Protein AF-A0A0P9T2N2-F1 (afdb_monomer_lite)

Structure (mmCIF, N/CA/C/O backbone):
data_AF-A0A0P9T2N2-F1
#
_entry.id   AF-A0A0P9T2N2-F1
#
loop_
_atom_site.group_PDB
_atom_site.id
_atom_site.type_symbol
_atom_site.label_atom_id
_atom_site.label_alt_id
_atom_site.label_comp_id
_atom_site.label_asym_id
_atom_site.label_entity_id
_atom_site.label_seq_id
_atom_site.pdbx_PDB_ins_code
_atom_site.Cartn_x
_atom_site.Cartn_y
_atom_site.Cartn_z
_atom_site.occupancy
_atom_site.B_iso_or_equiv
_atom_site.auth_seq_id
_atom_site.auth_comp_id
_atom_site.auth_asym_id
_atom_site.auth_atom_id
_atom_site.pdbx_PDB_model_num
ATOM 1 N N . MET A 1 1 ? -25.754 3.998 55.970 1.00 37.91 1 MET A N 1
ATOM 2 C CA . MET A 1 1 ? -25.747 4.438 54.559 1.00 37.91 1 MET A CA 1
ATOM 3 C C . MET A 1 1 ? -24.344 4.911 54.240 1.00 37.91 1 MET A C 1
ATOM 5 O O . MET A 1 1 ? -23.949 5.947 54.752 1.00 37.91 1 MET A O 1
ATOM 9 N N . PHE A 1 2 ? -23.569 4.133 53.487 1.00 41.62 2 PHE A N 1
ATOM 10 C CA . PHE A 1 2 ? -22.292 4.612 52.963 1.00 41.62 2 PHE A CA 1
ATOM 11 C C . PHE A 1 2 ? -22.596 5.416 51.700 1.00 41.62 2 PHE A C 1
ATOM 13 O O . PHE A 1 2 ? -23.099 4.863 50.726 1.00 41.62 2 PHE A O 1
ATOM 20 N N . SER A 1 3 ? -22.364 6.727 51.734 1.00 46.62 3 SER A N 1
ATOM 21 C CA . SER A 1 3 ? -22.348 7.536 50.520 1.00 46.62 3 SER A CA 1
ATOM 22 C C . SER A 1 3 ? -21.121 7.120 49.715 1.00 46.62 3 SER A C 1
ATOM 24 O O . SER A 1 3 ? -19.998 7.452 50.096 1.00 46.62 3 SER A O 1
ATOM 26 N N . VAL A 1 4 ? -21.311 6.368 48.632 1.00 57.50 4 VAL A N 1
ATOM 27 C CA . VAL A 1 4 ? -20.240 6.156 47.655 1.00 57.50 4 VAL A CA 1
ATOM 28 C C . VAL A 1 4 ? -20.026 7.506 46.978 1.00 57.50 4 VAL A C 1
ATOM 30 O O . VAL A 1 4 ? -20.825 7.927 46.141 1.00 57.50 4 VAL A O 1
ATOM 33 N N . SER A 1 5 ? -19.015 8.250 47.421 1.00 61.09 5 SER A N 1
ATOM 34 C CA . SER A 1 5 ? -18.678 9.533 46.816 1.00 61.09 5 SER A CA 1
ATOM 35 C C . SER A 1 5 ? -18.173 9.281 45.399 1.00 61.09 5 SER A C 1
ATOM 37 O O . SER A 1 5 ? -17.224 8.519 45.213 1.00 61.09 5 SER A O 1
ATOM 39 N N . LEU A 1 6 ? -18.790 9.930 44.411 1.00 64.50 6 LEU A N 1
ATOM 40 C CA . LEU A 1 6 ? -18.276 9.986 43.044 1.00 64.50 6 LEU A CA 1
ATOM 41 C C . LEU A 1 6 ? -16.834 10.500 43.065 1.00 64.50 6 LEU A C 1
ATOM 43 O O . LEU A 1 6 ? -16.590 11.639 43.458 1.00 64.50 6 LEU A O 1
ATOM 47 N N . ASN A 1 7 ? -15.890 9.659 42.644 1.00 72.31 7 ASN A N 1
ATOM 48 C CA . ASN A 1 7 ? -14.510 10.075 42.442 1.00 72.31 7 ASN A CA 1
ATOM 49 C C . ASN A 1 7 ? -14.442 10.914 41.144 1.00 72.31 7 ASN A C 1
ATOM 51 O O . ASN A 1 7 ? -14.779 10.376 40.081 1.00 72.31 7 ASN A O 1
ATOM 55 N N . PRO A 1 8 ? -14.019 12.196 41.192 1.00 78.81 8 PRO A N 1
ATOM 56 C CA . PRO A 1 8 ? -13.868 13.041 40.004 1.00 78.81 8 PRO A CA 1
ATOM 57 C C . PRO A 1 8 ? -13.021 12.397 38.898 1.00 78.81 8 PRO A C 1
ATOM 59 O O . PRO A 1 8 ? -13.343 12.540 37.717 1.00 78.81 8 PRO A O 1
ATOM 62 N N . ASP A 1 9 ? -12.007 11.615 39.274 1.00 81.94 9 ASP A N 1
ATOM 63 C CA . ASP A 1 9 ? -11.136 10.907 38.333 1.00 81.94 9 ASP A CA 1
ATOM 64 C C . ASP A 1 9 ? -11.898 9.819 37.569 1.00 81.94 9 ASP A C 1
ATOM 66 O O . ASP A 1 9 ? -11.683 9.613 36.374 1.00 81.94 9 ASP A O 1
ATOM 70 N N . ASN A 1 10 ? -12.846 9.146 38.229 1.00 84.88 10 ASN A N 1
ATOM 71 C CA . ASN A 1 10 ? -13.645 8.107 37.589 1.00 84.88 10 ASN A CA 1
ATOM 72 C C . ASN A 1 10 ? -14.684 8.703 36.627 1.00 84.88 10 ASN A C 1
ATOM 74 O O . ASN A 1 10 ? -14.930 8.156 35.554 1.00 84.88 10 ASN A O 1
ATOM 78 N N . PHE A 1 11 ? -15.237 9.875 36.953 1.00 86.31 11 PHE A N 1
ATOM 79 C CA . PHE A 1 11 ? -16.099 10.618 36.031 1.00 86.31 11 PHE A CA 1
ATOM 80 C C . PHE A 1 11 ? -15.343 11.054 34.767 1.00 86.31 11 PHE A C 1
ATOM 82 O O . PHE A 1 11 ? -15.850 10.887 33.654 1.00 86.31 11 PHE A O 1
ATOM 89 N N . ALA A 1 12 ? -14.116 11.565 34.918 1.00 88.38 12 ALA A N 1
ATOM 90 C CA . ALA A 1 12 ? -13.252 11.880 33.783 1.00 88.38 12 ALA A CA 1
ATOM 91 C C . ALA A 1 12 ? -12.966 10.629 32.936 1.00 88.38 12 ALA A C 1
ATOM 93 O O . ALA A 1 12 ? -13.092 10.674 31.714 1.00 88.38 12 ALA A O 1
ATOM 94 N N . LYS A 1 13 ? -12.687 9.489 33.577 1.00 90.00 13 LYS A N 1
ATOM 95 C CA . LYS A 1 13 ? -12.434 8.213 32.895 1.00 90.00 13 LYS A CA 1
ATOM 96 C C . LYS A 1 13 ? -13.621 7.737 32.058 1.00 90.00 13 LYS A C 1
ATOM 98 O O . LYS A 1 13 ? -13.442 7.389 30.895 1.00 90.00 13 LYS A O 1
ATOM 103 N N . VAL A 1 14 ? -14.837 7.785 32.603 1.00 91.62 14 VAL A N 1
ATOM 104 C CA . VAL A 1 14 ? -16.062 7.407 31.871 1.00 91.62 14 VAL A CA 1
ATOM 105 C C . VAL A 1 14 ? -16.310 8.316 30.660 1.00 91.62 14 VAL A C 1
ATOM 107 O O . VAL A 1 14 ? -16.779 7.836 29.625 1.00 91.62 14 VAL A O 1
ATOM 110 N N . LYS A 1 15 ? -15.952 9.606 30.736 1.00 91.38 15 LYS A N 1
ATOM 111 C CA . LYS A 1 15 ? -15.967 10.502 29.566 1.00 91.38 15 LYS A CA 1
ATOM 112 C C . LYS A 1 15 ? -14.905 10.131 28.533 1.00 91.38 15 LYS A C 1
ATOM 114 O O . LYS A 1 15 ? -15.207 10.121 27.344 1.00 91.38 15 LYS A O 1
ATOM 119 N N . THR A 1 16 ? -13.694 9.798 28.972 1.00 93.75 16 THR A N 1
ATOM 120 C CA . THR A 1 16 ? -12.619 9.349 28.077 1.00 93.75 16 THR A CA 1
ATOM 121 C C . THR A 1 16 ? -13.027 8.103 27.294 1.00 93.75 16 THR A C 1
ATOM 123 O O . THR A 1 16 ? -12.776 8.050 26.096 1.00 93.75 16 THR A O 1
ATOM 126 N N . ILE A 1 17 ? -13.725 7.146 27.916 1.00 96.12 17 ILE A N 1
ATOM 127 C CA . ILE A 1 17 ? -14.206 5.937 27.222 1.00 96.12 17 ILE A CA 1
ATOM 128 C C . ILE A 1 17 ? -15.145 6.290 26.059 1.00 96.12 17 ILE A C 1
ATOM 130 O O . ILE A 1 17 ? -14.994 5.728 24.978 1.00 96.12 17 ILE A O 1
ATOM 134 N N . ALA A 1 18 ? -16.073 7.241 26.234 1.00 94.69 18 ALA A N 1
ATOM 135 C CA . ALA A 1 18 ? -16.930 7.689 25.128 1.00 94.69 18 ALA A CA 1
ATOM 136 C C . ALA A 1 18 ? -16.114 8.240 23.953 1.00 94.69 18 ALA A C 1
ATOM 138 O O . ALA A 1 18 ? -16.404 7.919 22.804 1.00 94.69 18 ALA A O 1
ATOM 139 N N . PHE A 1 19 ? -15.083 9.038 24.238 1.00 96.38 19 PHE A N 1
ATOM 140 C CA . PHE A 1 19 ? -14.216 9.589 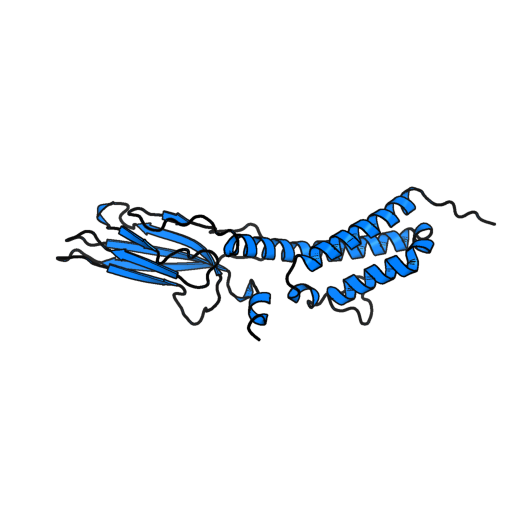23.198 1.00 96.38 19 PHE A CA 1
ATOM 141 C C . PHE A 1 19 ? -13.413 8.491 22.485 1.00 96.38 19 PHE A C 1
ATOM 143 O O . PHE A 1 19 ? -13.342 8.476 21.261 1.00 96.38 19 PHE A O 1
ATOM 150 N N . GLN A 1 20 ? -12.882 7.522 23.236 1.00 97.25 20 GLN A N 1
ATOM 151 C CA . GLN A 1 20 ? -12.170 6.364 22.685 1.00 97.25 20 GLN A CA 1
ATOM 152 C C . GLN A 1 20 ? -13.069 5.501 21.784 1.00 97.25 20 GLN A C 1
ATOM 154 O O . GLN A 1 20 ? -12.619 5.012 20.751 1.00 97.25 20 GLN A O 1
ATOM 159 N N . LEU A 1 21 ? -14.344 5.324 22.148 1.00 97.44 21 LEU A N 1
ATOM 160 C CA . LEU A 1 21 ? -15.314 4.595 21.324 1.00 97.44 21 LEU A CA 1
ATOM 161 C C . LEU A 1 21 ? -15.644 5.343 20.026 1.00 97.44 21 LEU A C 1
ATOM 163 O O . LEU A 1 21 ? -15.727 4.713 18.976 1.00 97.44 21 LEU A O 1
ATOM 167 N N . GLN A 1 22 ? -15.777 6.672 20.077 1.00 96.38 22 GLN A N 1
ATOM 168 C CA . GLN A 1 22 ? -15.960 7.494 18.874 1.00 96.38 22 GLN A CA 1
ATOM 169 C C . GLN A 1 22 ? -14.735 7.442 17.954 1.00 96.38 22 GLN A C 1
ATOM 171 O O . GLN A 1 22 ? -14.876 7.353 16.736 1.00 96.38 22 GLN A O 1
ATOM 176 N N . GLU A 1 23 ? -13.529 7.467 18.521 1.00 95.88 23 GLU A N 1
ATOM 177 C CA . GLU A 1 23 ? -12.291 7.300 17.757 1.00 95.88 23 GLU A CA 1
ATOM 178 C C . GLU A 1 23 ? -12.243 5.928 17.074 1.00 95.88 23 GLU A C 1
ATOM 180 O O . GLU A 1 23 ? -11.950 5.844 15.882 1.00 95.88 23 GLU A O 1
ATOM 185 N N . LEU A 1 24 ? -12.590 4.860 17.799 1.00 96.69 24 LEU A N 1
ATOM 186 C CA . LEU A 1 24 ? -12.673 3.509 17.248 1.00 96.69 24 LEU A CA 1
ATOM 187 C C . LEU A 1 24 ? -13.700 3.417 16.107 1.00 96.69 24 LEU A C 1
ATOM 189 O O . LEU A 1 24 ? -13.423 2.800 15.077 1.00 96.69 24 LEU A O 1
ATOM 193 N N . GLU A 1 25 ? -14.870 4.039 16.256 1.00 95.75 25 GLU A N 1
ATOM 194 C CA . GLU A 1 25 ? -15.902 4.095 15.213 1.00 95.75 25 GLU A CA 1
ATOM 195 C C . GLU A 1 25 ? -15.431 4.847 13.965 1.00 95.75 25 GLU A C 1
ATOM 197 O O . GLU A 1 25 ? -15.595 4.365 12.841 1.00 95.75 25 GLU A O 1
ATOM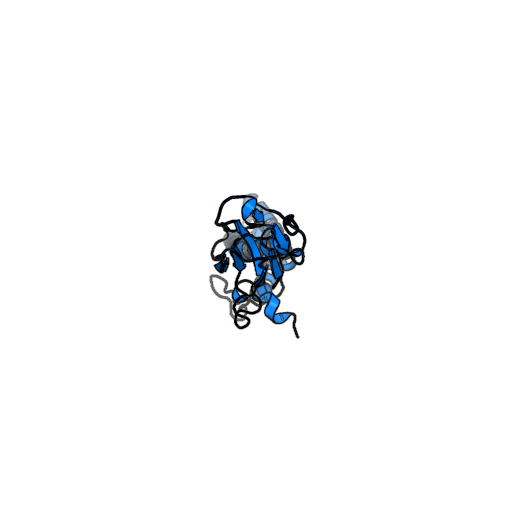 202 N N . SER A 1 26 ? -14.778 5.991 14.155 1.00 94.88 26 SER A N 1
ATOM 203 C CA . SER A 1 26 ? -14.182 6.758 13.062 1.00 94.88 26 SER A CA 1
ATOM 204 C C . SER A 1 26 ? -13.110 5.947 12.329 1.00 94.88 26 SER A C 1
ATOM 206 O O . SER A 1 26 ? -13.137 5.837 11.103 1.00 94.88 26 SER A O 1
ATOM 208 N N . LEU A 1 27 ? -12.208 5.299 13.074 1.00 94.94 27 LEU A N 1
ATOM 209 C CA . LEU A 1 27 ? -11.133 4.483 12.514 1.00 94.94 27 LEU A CA 1
ATOM 210 C C . LEU A 1 27 ? -11.690 3.311 11.702 1.00 94.94 27 LEU A C 1
ATOM 212 O O . LEU A 1 27 ? -11.290 3.106 10.558 1.00 94.94 27 LEU A O 1
ATOM 216 N N . THR A 1 28 ? -12.626 2.556 12.275 1.00 93.94 28 THR A N 1
ATOM 217 C CA . THR A 1 28 ? -13.242 1.391 11.615 1.00 93.94 28 THR A CA 1
ATOM 218 C C . THR A 1 28 ? -14.033 1.775 10.366 1.00 93.94 28 THR A C 1
ATOM 220 O O . THR A 1 28 ? -14.065 0.999 9.415 1.00 93.94 28 THR A O 1
ATOM 223 N N . SER A 1 29 ? -14.593 2.986 10.326 1.00 93.62 29 SER A N 1
ATOM 224 C CA . SER A 1 29 ? -15.252 3.545 9.139 1.00 93.62 29 SER A CA 1
ATOM 225 C C . SER A 1 29 ? -14.266 4.054 8.080 1.00 93.62 29 SER A C 1
ATOM 227 O O . SER A 1 29 ? -14.600 4.097 6.897 1.00 93.62 29 SER A O 1
ATOM 229 N N . ALA A 1 30 ? -13.059 4.453 8.488 1.00 92.56 30 ALA A N 1
ATOM 230 C CA . ALA A 1 30 ? -12.022 4.978 7.601 1.00 92.56 30 ALA A CA 1
ATOM 231 C C . ALA A 1 30 ? -11.205 3.885 6.893 1.00 92.56 30 ALA A C 1
ATOM 233 O O . ALA A 1 30 ? -10.538 4.173 5.900 1.00 92.56 30 ALA A O 1
ATOM 234 N N . ILE A 1 31 ? -11.235 2.645 7.387 1.00 93.81 31 ILE A N 1
ATOM 235 C CA . ILE A 1 31 ? -10.527 1.505 6.790 1.00 93.81 31 ILE A CA 1
ATOM 236 C C . ILE A 1 31 ? -11.482 0.604 5.986 1.00 93.81 31 ILE A C 1
ATOM 238 O O . ILE A 1 31 ? -12.686 0.592 6.233 1.00 93.81 31 ILE A O 1
ATOM 242 N N . PRO A 1 32 ? -10.977 -0.199 5.028 1.00 93.88 32 PRO A N 1
ATOM 243 C CA . PRO A 1 32 ? -11.800 -1.156 4.295 1.00 93.88 32 PRO A CA 1
ATOM 244 C C . PRO A 1 32 ? -12.548 -2.117 5.225 1.00 93.88 32 PRO A C 1
ATOM 246 O O . PRO A 1 32 ? -11.939 -2.725 6.106 1.00 93.88 32 PRO A O 1
ATOM 249 N N . GLY A 1 33 ? -13.834 -2.366 4.949 1.00 91.81 33 GLY A N 1
ATOM 250 C CA . GLY A 1 33 ? -14.676 -3.273 5.749 1.00 91.81 33 GLY A CA 1
ATOM 251 C C . GLY A 1 33 ? -14.150 -4.713 5.868 1.00 91.81 33 GLY A C 1
ATOM 252 O O . GLY A 1 33 ? -14.557 -5.452 6.761 1.00 91.81 33 GLY A O 1
ATOM 253 N N . TYR A 1 34 ? -13.186 -5.106 5.024 1.00 92.00 34 TYR A N 1
ATOM 254 C CA . TYR A 1 34 ? -12.383 -6.321 5.201 1.00 92.00 34 TYR A CA 1
ATOM 255 C C . TYR A 1 34 ? -11.827 -6.450 6.630 1.00 92.00 34 TYR A C 1
ATOM 257 O O . TYR A 1 34 ? -11.896 -7.536 7.215 1.00 92.00 34 TYR A O 1
ATOM 265 N N . TYR A 1 35 ? -11.316 -5.354 7.198 1.00 92.31 35 TYR A N 1
ATOM 266 C CA . TYR A 1 35 ? -10.702 -5.340 8.525 1.00 92.31 35 TYR A CA 1
ATOM 267 C C . TYR A 1 35 ? -11.708 -5.587 9.645 1.00 92.31 35 TYR A C 1
ATOM 269 O O . TYR A 1 35 ? -11.385 -6.271 10.612 1.00 92.31 35 TYR A O 1
ATOM 277 N N . SER A 1 36 ? -12.953 -5.142 9.476 1.00 93.00 36 SER A N 1
ATOM 278 C CA . SER A 1 36 ? -14.036 -5.391 10.431 1.00 93.00 36 SER A CA 1
ATOM 279 C C . SER A 1 36 ? -14.366 -6.884 10.567 1.00 93.00 36 SER A C 1
ATOM 281 O O . SER A 1 36 ? -14.822 -7.322 11.619 1.00 93.00 36 SER A O 1
ATOM 283 N N . THR A 1 37 ? -14.090 -7.686 9.532 1.00 92.88 37 THR A N 1
ATOM 284 C CA . THR A 1 37 ? -14.316 -9.145 9.537 1.00 92.88 37 THR A CA 1
ATOM 285 C C . THR A 1 37 ? -13.127 -9.959 10.046 1.00 92.88 37 THR A C 1
ATOM 287 O O . THR A 1 37 ? -13.215 -11.185 10.118 1.00 92.88 37 THR A O 1
ATOM 290 N N . GLN A 1 38 ? -12.002 -9.310 10.367 1.00 93.50 38 GLN A N 1
ATOM 291 C CA . GLN A 1 38 ? -10.808 -10.028 10.799 1.00 93.50 38 GLN A CA 1
ATOM 292 C C . GLN A 1 38 ? -10.983 -10.607 12.204 1.00 93.50 38 GLN A C 1
ATOM 294 O O . GLN A 1 38 ? -11.621 -9.964 13.046 1.00 93.50 38 GLN A O 1
ATOM 299 N N . PRO A 1 39 ? -10.401 -11.792 12.471 1.00 94.81 39 PRO A N 1
ATOM 300 C CA . PRO A 1 39 ? -10.408 -12.378 13.799 1.00 94.81 39 PRO A CA 1
ATOM 301 C C . PRO A 1 39 ? -9.784 -11.439 14.834 1.00 94.81 39 PRO A C 1
ATOM 303 O O . PRO A 1 39 ? -8.674 -10.942 14.643 1.00 94.81 39 PRO A O 1
ATOM 306 N N . TYR A 1 40 ? -10.486 -11.227 15.941 1.00 95.06 40 TYR A N 1
ATOM 307 C CA . TYR A 1 40 ? -9.990 -10.493 17.098 1.00 95.06 40 TYR A CA 1
ATOM 308 C C . TYR A 1 40 ? -10.616 -11.071 18.364 1.00 95.06 40 TYR A C 1
ATOM 310 O O . TYR A 1 40 ? -11.821 -11.312 18.409 1.00 95.06 40 TYR A O 1
ATOM 318 N N . SER A 1 41 ? -9.798 -11.253 19.399 1.00 91.31 41 SER A N 1
ATOM 319 C CA . SER A 1 41 ? -10.240 -11.769 20.692 1.00 91.31 41 SER A CA 1
ATOM 320 C C . SER A 1 41 ? -9.857 -10.796 21.795 1.00 91.31 41 SER A C 1
ATOM 322 O O . SER A 1 41 ? -8.691 -10.426 21.930 1.00 91.31 41 SER A O 1
ATOM 324 N N . LEU A 1 42 ? -10.839 -10.419 22.614 1.00 90.44 42 LEU A N 1
ATOM 325 C CA . LEU A 1 42 ? -10.598 -9.649 23.832 1.00 90.44 42 LEU A CA 1
ATOM 326 C C . LEU A 1 42 ? -9.717 -10.425 24.813 1.00 90.44 42 LEU A C 1
ATOM 328 O O . LEU A 1 42 ? -9.695 -11.657 24.825 1.00 90.44 42 LEU A O 1
ATOM 332 N N . THR A 1 43 ? -9.043 -9.686 25.690 1.00 84.88 43 THR A N 1
ATOM 333 C CA . THR A 1 43 ? -8.405 -10.249 26.881 1.00 84.88 43 THR A CA 1
ATOM 334 C C . THR A 1 43 ? -9.122 -9.705 28.126 1.00 84.88 43 THR A C 1
ATOM 336 O O . THR A 1 43 ? -9.146 -8.488 28.328 1.00 84.88 43 THR A O 1
ATOM 339 N N . PRO A 1 44 ? -9.750 -10.560 28.961 1.00 86.56 44 PRO A N 1
ATOM 340 C CA . PRO A 1 44 ? -10.017 -11.985 28.730 1.00 86.56 44 PRO A CA 1
ATOM 341 C C . PRO A 1 44 ? -11.027 -12.226 27.579 1.00 86.56 44 PRO A C 1
ATOM 343 O O . PRO A 1 44 ? -11.844 -11.341 27.307 1.00 86.56 44 PRO A O 1
ATOM 346 N N . PRO A 1 45 ? -11.008 -13.408 26.924 1.00 90.75 45 PRO A N 1
ATOM 347 C CA . PRO A 1 45 ? -11.928 -13.722 25.828 1.00 90.75 45 PRO A CA 1
ATOM 348 C C . PRO A 1 45 ? -13.395 -13.760 26.263 1.00 90.75 45 PRO A C 1
ATOM 350 O O . PRO A 1 45 ? -13.719 -14.238 27.351 1.00 90.75 45 PRO A O 1
ATOM 353 N N . VAL A 1 46 ? -14.290 -13.318 25.375 1.00 91.94 46 VAL A N 1
ATOM 354 C CA . VAL A 1 46 ? -15.747 -13.359 25.564 1.00 91.94 46 VAL A CA 1
ATOM 355 C C . VAL A 1 46 ? -16.356 -14.291 24.520 1.00 91.94 46 VAL A C 1
ATOM 357 O O . VAL A 1 46 ? -16.106 -14.147 23.326 1.00 91.94 46 VAL A O 1
ATOM 360 N N . GLN A 1 47 ? -17.159 -15.263 24.959 1.00 91.69 47 GLN A N 1
ATOM 361 C CA . GLN A 1 47 ? -17.771 -16.240 24.059 1.00 91.69 47 GLN A CA 1
ATOM 362 C C . GLN A 1 47 ? -18.673 -15.551 23.024 1.00 91.69 47 GLN A C 1
ATOM 364 O O . GLN A 1 47 ? -19.536 -14.752 23.377 1.00 91.69 47 GLN A O 1
ATOM 369 N N . GLY A 1 48 ? -18.491 -15.896 21.747 1.00 88.94 48 GLY A N 1
ATOM 370 C CA . GLY A 1 48 ? -19.285 -15.353 20.640 1.00 88.94 48 GLY A CA 1
ATOM 371 C C . GLY A 1 48 ? -18.780 -14.022 20.079 1.00 88.94 48 GLY A C 1
ATOM 372 O O . GLY A 1 48 ? -19.318 -13.571 19.076 1.00 88.94 48 GLY A O 1
ATOM 373 N N . ILE A 1 49 ? -17.737 -13.430 20.668 1.00 94.38 49 ILE A N 1
ATOM 374 C CA . ILE A 1 49 ? -17.090 -12.208 20.180 1.00 94.38 49 ILE A CA 1
ATOM 375 C C . ILE A 1 49 ? -15.751 -12.600 19.556 1.00 94.38 49 ILE A C 1
ATOM 377 O O . ILE A 1 49 ? -14.797 -12.876 20.280 1.00 94.38 49 ILE A O 1
ATOM 381 N N . ASN A 1 50 ? -15.704 -12.684 18.221 1.00 93.50 50 ASN A N 1
ATOM 382 C CA . ASN A 1 50 ? -14.550 -13.257 17.513 1.00 93.50 50 ASN A CA 1
ATOM 383 C C . ASN A 1 50 ? -13.999 -12.375 16.389 1.00 93.50 50 ASN A C 1
ATOM 385 O O . ASN A 1 50 ? -12.978 -12.727 15.799 1.00 93.50 50 ASN A O 1
ATOM 389 N N . THR A 1 51 ? -14.665 -11.271 16.054 1.00 96.19 51 THR A N 1
ATOM 390 C CA . THR A 1 51 ? -14.214 -10.343 15.010 1.00 96.19 51 THR A CA 1
ATOM 391 C C . THR A 1 51 ? -14.028 -8.932 15.550 1.00 96.19 51 THR A C 1
ATOM 393 O O . THR A 1 51 ? -14.514 -8.589 16.633 1.00 96.19 51 THR A O 1
ATOM 396 N N . VAL A 1 52 ? -13.335 -8.089 14.782 1.00 96.12 52 VAL A N 1
ATOM 397 C CA . VAL A 1 52 ? -13.215 -6.650 15.064 1.00 96.12 52 VAL A CA 1
ATOM 398 C C . VAL A 1 52 ? -14.596 -5.998 15.188 1.00 96.12 52 VAL A C 1
ATOM 400 O O . VAL A 1 52 ? -14.833 -5.275 16.155 1.00 96.12 52 VAL A O 1
ATOM 403 N N . ALA A 1 53 ? -15.518 -6.294 14.264 1.00 95.38 53 ALA A N 1
ATOM 404 C CA . ALA A 1 53 ? -16.883 -5.769 14.290 1.00 95.38 53 ALA A CA 1
ATOM 405 C C . ALA A 1 53 ? -17.654 -6.217 15.541 1.00 95.38 53 ALA A C 1
ATOM 407 O O . ALA A 1 53 ? -18.219 -5.375 16.243 1.00 95.38 53 ALA A O 1
ATOM 408 N N . ASP A 1 54 ? -17.624 -7.517 15.861 1.00 95.69 54 ASP A N 1
ATOM 409 C CA . ASP A 1 54 ? -18.294 -8.047 17.058 1.00 95.69 54 ASP A CA 1
ATOM 410 C C . ASP A 1 54 ? -17.738 -7.392 18.324 1.00 95.69 54 ASP A C 1
ATOM 412 O O . ASP A 1 54 ? -18.482 -7.037 19.239 1.00 95.69 54 ASP A O 1
ATOM 416 N N . THR A 1 55 ? -16.416 -7.214 18.374 1.00 96.88 55 THR A N 1
ATOM 417 C CA . THR A 1 55 ? -15.729 -6.635 19.528 1.00 96.88 55 THR A CA 1
ATOM 418 C C . THR A 1 55 ? -16.089 -5.169 19.707 1.00 96.88 55 THR A C 1
ATOM 420 O O . THR A 1 55 ? -16.442 -4.760 20.812 1.00 96.88 55 THR A O 1
ATOM 423 N N . GLN A 1 56 ? -16.054 -4.377 18.635 1.00 96.69 56 GLN A N 1
ATOM 424 C CA . GLN A 1 56 ? -16.475 -2.979 18.670 1.00 96.69 56 GLN A CA 1
ATOM 425 C C . GLN A 1 56 ? -17.923 -2.860 19.156 1.00 96.69 56 GLN A C 1
ATOM 427 O O . GLN A 1 56 ? -18.201 -2.093 20.078 1.00 96.69 56 GLN A O 1
ATOM 432 N N . GLN A 1 57 ? -18.837 -3.656 18.594 1.00 96.62 57 GLN A N 1
ATOM 433 C CA . GLN A 1 57 ? -20.241 -3.650 18.998 1.00 96.62 57 GLN A CA 1
ATOM 434 C C . GLN A 1 57 ? -20.411 -4.052 20.470 1.00 96.62 57 GLN A C 1
ATOM 436 O O . GLN A 1 57 ? -21.170 -3.413 21.203 1.00 96.62 57 GLN A O 1
ATOM 441 N N . TYR A 1 58 ? -19.689 -5.076 20.928 1.00 96.75 58 TYR A N 1
ATOM 442 C CA . TYR A 1 58 ? -19.700 -5.505 22.324 1.00 96.75 58 TYR A CA 1
ATOM 443 C C . TYR A 1 58 ? -19.239 -4.390 23.271 1.00 96.75 58 TYR A C 1
ATOM 445 O O . TYR A 1 58 ? -19.932 -4.106 24.249 1.00 96.75 58 TYR A O 1
ATOM 453 N N . LEU A 1 59 ? -18.114 -3.730 22.983 1.00 96.94 59 LEU A N 1
ATOM 454 C CA . LEU A 1 59 ? -17.570 -2.659 23.825 1.00 96.94 59 LEU A CA 1
ATOM 455 C C . LEU A 1 59 ? -18.505 -1.442 23.875 1.00 96.94 59 LEU A C 1
ATOM 457 O O . LEU A 1 59 ? -18.755 -0.908 24.960 1.00 96.94 59 LEU A O 1
ATOM 461 N N . THR A 1 60 ? -19.091 -1.055 2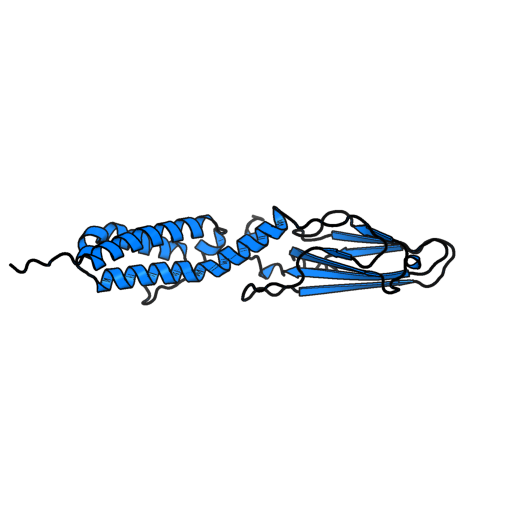2.737 1.00 97.06 60 THR A N 1
ATOM 462 C CA . THR A 1 60 ? -20.109 0.005 22.675 1.00 97.06 60 THR A CA 1
ATOM 463 C C . THR A 1 60 ? -21.326 -0.352 23.526 1.00 97.06 60 THR A C 1
ATOM 465 O O . THR A 1 60 ? -21.762 0.454 24.348 1.00 97.06 60 THR A O 1
ATOM 468 N N . ASN A 1 61 ? -21.832 -1.584 23.417 1.00 96.69 61 ASN A N 1
ATOM 469 C CA . ASN A 1 61 ? -22.967 -2.046 24.217 1.00 96.69 61 ASN A CA 1
ATOM 470 C C . ASN A 1 61 ? -22.648 -2.083 25.720 1.00 96.69 61 ASN A C 1
ATOM 472 O O . ASN A 1 61 ? -23.489 -1.684 26.528 1.00 96.69 61 ASN A O 1
ATOM 476 N N . GLN A 1 62 ? -21.442 -2.518 26.109 1.00 95.19 62 GLN A N 1
ATOM 477 C CA . GLN A 1 62 ? -20.997 -2.497 27.508 1.00 95.19 62 GLN A CA 1
ATOM 478 C C . GLN A 1 62 ? -20.985 -1.075 28.070 1.00 95.19 62 GLN A C 1
ATOM 480 O O . GLN A 1 62 ? -21.463 -0.859 29.184 1.00 95.19 62 GLN A O 1
ATOM 485 N N . TYR A 1 63 ? -20.492 -0.102 27.302 1.00 96.12 63 TYR A N 1
ATOM 486 C CA . TYR A 1 63 ? -20.512 1.300 27.707 1.00 96.12 63 TYR A CA 1
ATOM 487 C C . TYR A 1 63 ? -21.941 1.834 27.843 1.00 96.12 63 TYR A C 1
ATOM 489 O O . TYR A 1 63 ? -22.318 2.321 28.911 1.00 96.12 63 TYR A O 1
ATOM 497 N N . SER A 1 64 ? -22.760 1.701 26.795 1.00 94.88 64 SER A N 1
ATOM 498 C CA . SER A 1 64 ? -24.123 2.242 26.764 1.00 94.88 64 SER A CA 1
ATOM 499 C C . SER A 1 64 ? -25.015 1.657 27.859 1.00 94.88 64 SER A C 1
ATOM 501 O O . SER A 1 64 ? -25.779 2.395 28.478 1.00 94.88 64 SER A O 1
ATOM 503 N N . ALA A 1 65 ? -24.898 0.356 28.143 1.00 94.19 65 ALA A N 1
ATOM 504 C CA . ALA A 1 65 ? -25.701 -0.301 29.172 1.00 94.19 65 ALA A CA 1
ATOM 505 C C . ALA A 1 65 ? -25.251 0.038 30.603 1.00 94.19 65 ALA A C 1
ATOM 507 O O . ALA A 1 65 ? -26.064 -0.015 31.525 1.00 94.19 65 ALA A O 1
ATOM 508 N N . ARG A 1 66 ? -23.967 0.368 30.809 1.00 92.75 66 ARG A N 1
ATOM 509 C CA . ARG A 1 66 ? -23.368 0.490 32.151 1.00 92.75 66 ARG A CA 1
ATOM 510 C C . ARG A 1 66 ? -22.884 1.889 32.506 1.00 92.75 66 ARG A C 1
ATOM 512 O O . ARG A 1 66 ? -22.373 2.064 33.605 1.00 92.75 66 ARG A O 1
ATOM 519 N N . ILE A 1 67 ? -23.062 2.902 31.656 1.00 89.75 67 ILE A N 1
ATOM 520 C CA . ILE A 1 67 ? -22.538 4.260 31.903 1.00 89.75 67 ILE A CA 1
ATOM 521 C C . ILE A 1 67 ? -22.874 4.801 33.305 1.00 89.75 67 ILE A C 1
ATOM 523 O O . ILE A 1 67 ? -22.020 5.400 33.953 1.00 89.75 67 ILE A O 1
ATOM 527 N N . GLY A 1 68 ? -24.081 4.526 33.813 1.00 85.38 68 GLY A N 1
ATOM 528 C CA . GLY A 1 68 ? -24.498 4.931 35.157 1.00 85.38 68 GLY A CA 1
ATOM 529 C C . GLY A 1 68 ? -23.780 4.190 36.292 1.00 85.38 68 GLY A C 1
ATOM 530 O O . GLY A 1 68 ? -23.501 4.800 37.321 1.00 85.38 68 GLY A O 1
ATOM 531 N N . THR A 1 69 ? -23.449 2.905 36.120 1.00 89.00 69 THR A N 1
ATOM 532 C CA . THR A 1 69 ? -22.765 2.099 37.150 1.00 89.00 69 THR A CA 1
ATOM 533 C C . THR A 1 69 ? -21.245 2.212 37.064 1.00 89.00 69 THR A C 1
ATOM 535 O O . THR A 1 69 ? -20.578 2.195 38.095 1.00 89.00 69 THR A O 1
ATOM 538 N N . LEU A 1 70 ? -20.689 2.439 35.869 1.00 88.69 70 LEU A N 1
ATOM 539 C CA . LEU A 1 70 ? -19.250 2.633 35.648 1.00 88.69 70 LEU A CA 1
ATOM 540 C C . LEU A 1 70 ? -18.681 3.802 36.463 1.00 88.69 70 LEU A C 1
ATOM 542 O O . LEU A 1 70 ? -17.526 3.754 36.880 1.00 88.69 70 LEU A O 1
ATOM 546 N N . LEU A 1 71 ? -19.501 4.814 36.764 1.00 87.25 71 LEU A N 1
ATOM 547 C CA . LEU A 1 71 ? -19.144 5.932 37.645 1.00 87.25 71 LEU A CA 1
ATOM 548 C C . LEU A 1 71 ? -18.768 5.507 39.073 1.00 87.25 71 LEU A C 1
ATOM 550 O O . LEU A 1 71 ? -18.066 6.248 39.766 1.00 87.25 71 LEU A O 1
ATOM 554 N N . TYR A 1 72 ? -19.183 4.314 39.491 1.00 87.88 72 TYR A N 1
ATOM 555 C CA . TYR A 1 72 ? -18.938 3.752 40.817 1.00 87.88 72 TYR A CA 1
ATOM 556 C C . TYR A 1 72 ? -18.052 2.493 40.778 1.00 87.88 72 TYR A C 1
ATOM 558 O O . TYR A 1 72 ? -17.697 1.970 41.830 1.00 87.88 72 TYR A O 1
ATOM 566 N N . GLU A 1 73 ? -17.659 2.030 39.586 1.00 90.12 73 GLU A N 1
ATOM 567 C CA . GLU A 1 73 ? -16.883 0.804 39.356 1.00 90.12 73 GLU A CA 1
ATOM 568 C C . GLU A 1 73 ? -15.549 1.129 38.647 1.00 90.12 73 GLU A C 1
ATOM 570 O O . GLU A 1 73 ? -15.415 0.914 37.438 1.00 90.12 73 GLU A O 1
ATOM 575 N N . PRO A 1 74 ? -14.543 1.666 39.364 1.00 88.88 74 PRO A N 1
ATOM 576 C CA . PRO A 1 74 ? -13.311 2.165 38.749 1.00 88.88 74 PRO A CA 1
ATOM 577 C C . PRO A 1 74 ? -12.502 1.078 38.030 1.00 88.88 74 PRO A C 1
ATOM 579 O O . PRO A 1 74 ? -11.910 1.348 36.983 1.00 88.88 74 PRO A O 1
ATOM 582 N N . ASP A 1 75 ? -12.504 -0.157 38.532 1.00 90.62 75 ASP A N 1
ATOM 583 C CA . ASP A 1 75 ? -11.807 -1.275 37.887 1.00 90.62 75 ASP A CA 1
ATOM 584 C C . ASP A 1 75 ? -12.491 -1.676 36.576 1.00 90.62 75 ASP A C 1
ATOM 586 O O . ASP A 1 75 ? -11.824 -1.860 35.559 1.00 90.62 75 ASP A O 1
ATOM 590 N N . ALA A 1 76 ? -13.829 -1.708 36.555 1.00 91.56 76 ALA A N 1
ATOM 591 C CA . ALA A 1 76 ? -14.593 -2.000 35.345 1.00 91.56 76 ALA A CA 1
ATOM 592 C C . ALA A 1 76 ? -14.425 -0.899 34.286 1.00 91.56 76 ALA A C 1
ATOM 594 O O . ALA A 1 76 ? -14.232 -1.200 33.107 1.00 91.56 76 ALA A O 1
ATOM 595 N N . ALA A 1 77 ? -14.433 0.375 34.696 1.00 91.94 77 ALA A N 1
ATOM 596 C CA . ALA A 1 77 ? -14.145 1.496 33.802 1.00 91.94 77 ALA A CA 1
ATOM 597 C C . ALA A 1 77 ? -12.711 1.422 33.247 1.00 91.94 77 ALA A C 1
ATOM 599 O O . ALA A 1 77 ? -12.482 1.674 32.063 1.00 91.94 77 ALA A O 1
ATOM 600 N N . SER A 1 78 ? -11.742 1.030 34.080 1.00 92.25 78 SER A N 1
ATOM 601 C CA . SER A 1 78 ? -10.349 0.833 33.661 1.00 92.25 78 SER A CA 1
ATOM 602 C C . SER A 1 78 ? -10.216 -0.280 32.628 1.00 92.25 78 SER A C 1
ATOM 604 O O . SER A 1 78 ? -9.594 -0.069 31.590 1.00 92.25 78 SER A O 1
ATOM 606 N N . GLN A 1 79 ? -10.843 -1.426 32.884 1.00 93.38 79 GLN A N 1
ATOM 607 C CA . GLN A 1 79 ? -10.822 -2.569 31.980 1.00 93.38 79 GLN A CA 1
ATOM 608 C C . GLN A 1 79 ? -11.467 -2.233 30.632 1.00 93.38 79 GLN A C 1
ATOM 610 O O . GLN A 1 79 ? -10.887 -2.528 29.590 1.00 93.38 79 GLN A O 1
ATOM 615 N N . LEU A 1 80 ? -12.629 -1.573 30.636 1.00 95.19 80 LEU A N 1
ATOM 616 C CA . LEU A 1 80 ? -13.310 -1.183 29.401 1.00 95.19 80 LEU A CA 1
ATOM 617 C C . LEU A 1 80 ? -12.467 -0.195 28.583 1.00 95.19 80 LEU A C 1
ATOM 619 O O . LEU A 1 80 ? -12.291 -0.385 27.383 1.00 95.19 80 LEU A O 1
ATOM 623 N N . SER A 1 81 ? -11.890 0.823 29.231 1.00 95.44 81 SER A N 1
ATOM 624 C CA . SER A 1 81 ? -10.999 1.781 28.562 1.00 95.44 81 SER A CA 1
ATOM 625 C C . SER A 1 81 ? -9.771 1.096 27.954 1.00 95.44 81 SER A C 1
ATOM 627 O O . SER A 1 81 ? -9.388 1.395 26.819 1.00 95.44 81 SER A O 1
ATOM 629 N N . GLN A 1 82 ? -9.175 0.144 28.679 1.00 95.62 82 GLN A N 1
ATOM 630 C CA . GLN A 1 82 ? -8.044 -0.638 28.187 1.00 95.62 82 GLN A CA 1
ATOM 631 C C . GLN A 1 82 ? -8.429 -1.463 26.955 1.00 95.62 82 GLN A C 1
ATOM 633 O O . GLN A 1 82 ? -7.722 -1.406 25.954 1.00 95.62 82 GLN A O 1
ATOM 638 N N . GLN A 1 83 ? -9.562 -2.166 26.992 1.00 96.88 83 GLN A N 1
ATOM 639 C CA . GLN A 1 83 ? -10.029 -2.993 25.876 1.00 96.88 83 GLN A CA 1
ATOM 640 C C . GLN A 1 83 ? -10.316 -2.166 24.616 1.00 96.88 83 GLN A C 1
ATOM 642 O O . GLN A 1 83 ? -9.912 -2.562 23.522 1.00 96.88 83 GLN A O 1
ATOM 647 N N . VAL A 1 84 ? -10.942 -0.990 24.756 1.00 97.00 84 VAL A N 1
ATOM 648 C CA . VAL A 1 84 ? -11.138 -0.070 23.621 1.00 97.00 84 VAL A CA 1
ATOM 649 C C . VAL A 1 84 ? -9.787 0.396 23.075 1.00 97.00 84 VAL A C 1
ATOM 651 O O . VAL A 1 84 ? -9.556 0.322 21.872 1.00 97.00 84 VAL A O 1
ATOM 654 N N . SER A 1 85 ? -8.862 0.804 23.947 1.00 96.00 85 SER A N 1
ATOM 655 C CA . SER A 1 85 ? -7.533 1.277 23.534 1.00 96.00 85 SER A CA 1
ATOM 656 C C . SER A 1 85 ? -6.715 0.188 22.832 1.00 96.00 85 SER A C 1
ATOM 658 O O . SER A 1 85 ? -6.004 0.464 21.866 1.00 96.00 85 SER A O 1
ATOM 660 N N . GLU A 1 86 ? -6.803 -1.058 23.299 1.00 95.81 86 GLU A N 1
ATOM 661 C CA . GLU A 1 86 ? -6.125 -2.203 22.694 1.00 95.81 86 GLU A CA 1
ATOM 662 C C . GLU A 1 86 ? -6.670 -2.515 21.303 1.00 95.81 86 GLU A C 1
ATOM 664 O O . GLU A 1 86 ? -5.874 -2.708 20.379 1.00 95.81 86 GLU A O 1
ATOM 669 N N . LEU A 1 87 ? -7.995 -2.509 21.132 1.00 96.44 87 LEU A N 1
ATOM 670 C CA . LEU A 1 87 ? -8.612 -2.682 19.822 1.00 96.44 87 LEU A CA 1
ATOM 671 C C . LEU A 1 87 ? -8.228 -1.533 18.883 1.00 96.44 87 LEU A C 1
ATOM 673 O O . LEU A 1 87 ? -7.710 -1.798 17.799 1.00 96.44 87 LEU A O 1
ATOM 677 N N . THR A 1 88 ? -8.365 -0.274 19.311 1.00 95.88 88 THR A N 1
ATOM 678 C CA . THR A 1 88 ? -7.960 0.896 18.512 1.00 95.88 88 THR A CA 1
ATOM 679 C C . THR A 1 88 ? -6.504 0.781 18.068 1.00 95.88 88 THR A C 1
ATOM 681 O O . THR A 1 88 ? -6.206 0.885 16.879 1.00 95.88 88 THR A O 1
ATOM 684 N N . ARG A 1 89 ? -5.588 0.482 18.996 1.00 94.50 89 ARG A N 1
ATOM 685 C CA . ARG A 1 89 ? -4.160 0.303 18.696 1.00 94.50 89 ARG A CA 1
ATOM 686 C C . ARG A 1 89 ? -3.910 -0.837 17.711 1.00 94.50 89 ARG A C 1
ATOM 688 O O . ARG A 1 89 ? -3.039 -0.703 16.858 1.00 94.50 89 ARG A O 1
ATOM 695 N N . SER A 1 90 ? -4.659 -1.936 17.803 1.00 93.81 90 SER A N 1
ATOM 696 C CA . SER A 1 90 ? -4.515 -3.065 16.875 1.00 93.81 90 SER A CA 1
ATOM 697 C C . SER A 1 90 ? -4.893 -2.714 15.431 1.00 93.81 90 SER A C 1
ATOM 699 O O . SER A 1 90 ? -4.364 -3.314 14.497 1.00 93.81 90 SER A O 1
ATOM 701 N N . LEU A 1 91 ? -5.756 -1.712 15.236 1.00 94.06 91 LEU A N 1
ATOM 702 C CA . LEU A 1 91 ? -6.211 -1.280 13.915 1.00 94.06 91 LEU A CA 1
ATOM 703 C C . LEU A 1 91 ? -5.357 -0.155 13.308 1.00 94.06 91 LEU A C 1
ATOM 705 O O . LEU A 1 91 ? -5.406 0.044 12.094 1.00 94.06 91 LEU A O 1
ATOM 709 N N . GLN A 1 92 ? -4.530 0.536 14.100 1.00 92.75 92 GLN A N 1
ATOM 710 C CA . GLN A 1 92 ? -3.644 1.606 13.613 1.00 92.75 92 GLN A CA 1
ATOM 711 C C . GLN A 1 92 ? -2.734 1.175 12.443 1.00 92.75 92 GLN A C 1
ATOM 713 O O . GLN A 1 92 ? -2.670 1.906 11.453 1.00 92.75 92 GLN A O 1
ATOM 718 N N . PRO A 1 93 ? -2.092 -0.014 12.455 1.00 91.75 93 PRO A N 1
ATOM 719 C CA . PRO A 1 93 ? -1.316 -0.477 11.302 1.00 91.75 93 PRO A CA 1
ATOM 720 C C . PRO A 1 93 ? -2.161 -0.639 10.030 1.00 91.75 93 PRO A C 1
ATOM 722 O O . PRO A 1 93 ? -1.688 -0.346 8.933 1.00 91.75 93 PRO A O 1
ATOM 725 N N . SER A 1 94 ? -3.424 -1.054 10.172 1.00 92.44 94 SER A N 1
ATOM 726 C CA . SER A 1 94 ? -4.355 -1.215 9.047 1.00 92.44 94 SER A CA 1
ATOM 727 C C . SER A 1 94 ? -4.735 0.137 8.439 1.00 92.44 94 SER A C 1
ATOM 729 O O . SER A 1 94 ? -4.769 0.277 7.217 1.00 92.44 94 SER A O 1
ATOM 731 N N . LEU A 1 95 ? -4.958 1.153 9.281 1.00 93.12 95 LEU A N 1
ATOM 732 C CA . LEU A 1 95 ? -5.190 2.530 8.840 1.00 93.12 95 LEU A CA 1
ATOM 733 C C . LEU A 1 95 ? -3.965 3.120 8.135 1.00 93.12 95 LEU A C 1
ATOM 735 O O . LEU A 1 95 ? -4.109 3.756 7.090 1.00 93.12 95 LEU A O 1
ATOM 739 N N . ALA A 1 96 ? -2.767 2.898 8.678 1.00 92.88 96 ALA A N 1
ATOM 740 C CA . ALA A 1 96 ? -1.524 3.379 8.084 1.00 92.88 96 ALA A CA 1
ATOM 741 C C . ALA A 1 96 ? -1.288 2.751 6.700 1.00 92.88 96 ALA A C 1
ATOM 743 O O . ALA A 1 96 ? -0.987 3.456 5.736 1.00 92.88 96 ALA A O 1
ATOM 744 N N . LEU A 1 97 ? -1.510 1.439 6.577 1.00 92.62 97 LEU A N 1
ATOM 745 C CA . LEU A 1 97 ? -1.416 0.724 5.307 1.00 92.62 97 LEU A CA 1
ATOM 746 C C . LEU A 1 97 ? -2.476 1.191 4.295 1.00 92.62 97 LEU A C 1
ATOM 748 O O . LEU A 1 97 ? -2.170 1.359 3.115 1.00 92.62 97 LEU A O 1
ATOM 752 N N . PHE A 1 98 ? -3.712 1.435 4.735 1.00 92.69 98 PHE A N 1
ATOM 753 C CA . PHE A 1 98 ? -4.754 1.947 3.847 1.00 92.69 98 PHE A CA 1
ATOM 754 C C . PHE A 1 98 ? -4.475 3.382 3.385 1.00 92.69 98 PHE A C 1
ATOM 756 O O . PHE A 1 98 ? -4.596 3.675 2.198 1.00 92.69 98 PHE A O 1
ATOM 763 N N . SER A 1 99 ? -4.016 4.250 4.288 1.00 92.06 99 SER A N 1
ATOM 764 C CA . SER A 1 99 ? -3.580 5.613 3.955 1.00 92.06 99 SER A CA 1
ATOM 765 C C . SER A 1 99 ? -2.433 5.603 2.941 1.00 92.06 99 SER A C 1
ATOM 767 O O . SER A 1 99 ? -2.426 6.390 1.997 1.00 92.06 99 SER A O 1
ATOM 769 N N . PHE A 1 100 ? -1.487 4.673 3.095 1.00 92.50 100 PHE A N 1
ATOM 770 C CA . PHE A 1 100 ? -0.405 4.473 2.134 1.00 92.50 100 PHE A CA 1
ATOM 771 C C . PHE A 1 100 ? -0.925 4.020 0.766 1.00 92.50 100 PHE A C 1
ATOM 773 O O . PHE A 1 100 ? -0.533 4.558 -0.261 1.00 92.50 100 PHE A O 1
ATOM 780 N N . TYR A 1 101 ? -1.869 3.082 0.727 1.00 91.81 101 TYR A N 1
ATOM 781 C CA . TYR A 1 101 ? -2.516 2.695 -0.527 1.00 91.81 101 TYR A CA 1
ATOM 782 C C . TYR A 1 101 ? -3.246 3.875 -1.200 1.00 91.81 101 TYR A C 1
ATOM 784 O O . TYR A 1 101 ? -3.154 4.061 -2.416 1.00 91.81 101 TYR A O 1
ATOM 792 N N . GLN A 1 102 ? -3.952 4.699 -0.423 1.00 91.75 102 GLN A N 1
ATOM 793 C CA . GLN A 1 102 ? -4.641 5.883 -0.939 1.00 91.75 102 GLN A CA 1
ATOM 794 C C . GLN A 1 102 ? -3.667 6.932 -1.481 1.00 91.75 102 GLN A C 1
ATOM 796 O O . GLN A 1 102 ? -3.948 7.523 -2.523 1.00 91.75 102 GLN A O 1
ATOM 801 N N . SER A 1 103 ? -2.515 7.142 -0.836 1.00 91.50 103 SER A N 1
ATOM 802 C CA . SER A 1 103 ? -1.508 8.081 -1.345 1.00 91.50 103 SER A CA 1
ATOM 803 C C . SER A 1 103 ? -0.939 7.636 -2.692 1.00 91.50 103 SER A C 1
ATOM 805 O O . SER A 1 103 ? -0.659 8.475 -3.538 1.00 91.50 103 SER A O 1
ATOM 807 N N . LEU A 1 104 ? -0.848 6.328 -2.943 1.00 91.56 104 LEU A N 1
ATOM 808 C CA . LEU A 1 104 ? -0.416 5.805 -4.238 1.00 91.56 104 LEU A CA 1
ATOM 809 C C . LEU A 1 104 ? -1.490 5.917 -5.325 1.00 91.56 104 LEU A C 1
ATOM 811 O O . LEU A 1 104 ? -1.149 6.106 -6.485 1.00 91.56 104 LEU A O 1
ATOM 815 N N . THR A 1 105 ? -2.771 5.770 -4.981 1.00 89.06 105 THR A N 1
ATOM 816 C CA . THR A 1 105 ? -3.850 5.586 -5.975 1.00 89.06 105 THR A CA 1
ATOM 817 C C . THR A 1 105 ? -4.712 6.819 -6.218 1.00 89.06 105 THR A C 1
ATOM 819 O O . THR A 1 105 ? -5.197 7.008 -7.332 1.00 89.06 105 THR A O 1
ATOM 822 N N . LEU A 1 106 ? -4.910 7.663 -5.205 1.00 88.06 106 LEU A N 1
ATOM 823 C CA . LEU A 1 106 ? -5.739 8.871 -5.297 1.00 88.06 106 LEU A CA 1
ATOM 824 C C . LEU A 1 106 ? -4.905 10.135 -5.504 1.00 88.06 106 LEU A C 1
ATOM 826 O O . LEU A 1 106 ? -5.364 11.069 -6.158 1.00 88.06 106 LEU A O 1
ATOM 830 N N . SER A 1 107 ? -3.683 10.143 -4.975 1.00 84.44 107 SER A N 1
ATOM 831 C CA . SER A 1 107 ? -2.757 11.275 -5.066 1.00 84.44 107 SER A CA 1
ATOM 832 C C . SER A 1 107 ? -1.354 10.808 -5.465 1.00 84.44 107 SER A C 1
ATOM 834 O O . SER A 1 107 ? -0.402 11.081 -4.727 1.00 84.44 107 SER A O 1
ATOM 836 N N . PRO A 1 108 ? -1.211 10.086 -6.598 1.00 83.69 108 PRO A N 1
ATOM 837 C CA . PRO A 1 108 ? 0.066 9.513 -6.991 1.00 83.69 108 PRO A CA 1
ATOM 838 C C . PRO A 1 108 ? 1.156 10.595 -7.087 1.00 83.69 108 PRO A C 1
ATOM 840 O O . PRO A 1 108 ? 0.874 11.730 -7.491 1.00 83.69 108 PRO A O 1
ATOM 843 N N . PRO A 1 109 ? 2.413 10.256 -6.749 1.00 85.00 109 PRO A N 1
ATOM 844 C CA . PRO A 1 109 ? 3.559 11.121 -6.988 1.00 85.00 109 PRO A CA 1
ATOM 845 C C . PRO A 1 109 ? 3.628 11.565 -8.451 1.00 85.00 109 PRO A C 1
ATOM 847 O O . PRO A 1 109 ? 3.249 10.822 -9.353 1.00 85.00 109 PRO A O 1
ATOM 850 N N . ASN A 1 110 ? 4.155 12.765 -8.697 1.00 90.25 110 ASN A N 1
ATOM 851 C CA . ASN A 1 110 ? 4.365 13.232 -10.062 1.00 90.25 110 ASN A CA 1
ATOM 852 C C . ASN A 1 110 ? 5.404 12.353 -10.778 1.00 90.25 110 ASN A C 1
ATOM 854 O O . ASN A 1 110 ? 6.506 12.147 -10.266 1.00 90.25 110 ASN A O 1
ATOM 858 N N . GLU A 1 111 ? 5.064 11.879 -11.973 1.00 93.00 111 GLU A N 1
ATOM 859 C CA . GLU A 1 111 ? 5.910 11.002 -12.781 1.00 93.00 111 GLU A CA 1
ATOM 860 C C . GLU A 1 111 ? 6.357 11.735 -14.051 1.00 93.00 111 GLU A C 1
ATOM 862 O O . GLU A 1 111 ? 5.508 12.176 -14.832 1.00 93.00 111 GLU A O 1
ATOM 867 N N . PRO A 1 112 ? 7.671 11.871 -14.305 1.00 94.44 112 PRO A N 1
ATOM 868 C CA . PRO A 1 112 ? 8.136 12.402 -15.577 1.00 94.44 112 PRO A CA 1
ATOM 869 C C . PRO A 1 112 ? 7.743 11.457 -16.722 1.00 94.44 112 PRO A C 1
ATOM 871 O O . PRO A 1 112 ? 7.865 10.238 -16.609 1.00 94.44 112 PRO A O 1
ATOM 874 N N . ALA A 1 113 ? 7.262 12.022 -17.831 1.00 94.00 113 ALA A N 1
ATOM 875 C CA . ALA A 1 113 ? 6.770 11.243 -18.969 1.00 94.00 113 ALA A CA 1
ATOM 876 C C . ALA A 1 113 ? 7.886 10.768 -19.917 1.00 94.00 113 ALA A C 1
ATOM 878 O O . ALA A 1 113 ? 7.682 9.831 -20.685 1.00 94.00 113 ALA A O 1
ATOM 879 N N . SER A 1 114 ? 9.047 11.425 -19.890 1.00 95.88 114 SER A N 1
ATOM 880 C CA . SER A 1 114 ? 10.193 11.119 -20.747 1.00 95.88 114 SER A CA 1
ATOM 881 C C . SER A 1 114 ? 11.483 11.732 -20.204 1.00 95.88 114 SER A C 1
ATOM 883 O O . SER A 1 114 ? 11.435 12.689 -19.425 1.00 95.88 114 SER A O 1
ATOM 885 N N . GLY A 1 115 ? 12.631 11.249 -20.675 1.00 94.31 115 GLY A N 1
ATOM 886 C CA . GLY A 1 115 ? 13.939 11.816 -20.348 1.00 94.31 115 GLY A CA 1
ATOM 887 C C . GLY A 1 115 ? 15.093 11.132 -21.080 1.00 94.31 115 GLY A C 1
ATOM 888 O O . GLY A 1 115 ? 14.895 10.173 -21.810 1.00 94.31 115 GLY A O 1
ATOM 889 N N . VAL A 1 116 ? 16.311 11.633 -20.868 1.00 94.50 116 VAL A N 1
ATOM 890 C CA . VAL A 1 116 ? 17.561 11.062 -21.428 1.00 94.50 116 VAL A CA 1
ATOM 891 C C . VAL A 1 116 ? 18.520 10.561 -20.341 1.00 94.50 116 VAL A C 1
ATOM 893 O O . VAL A 1 116 ? 19.486 9.848 -20.605 1.00 94.50 116 VAL A O 1
ATOM 896 N N . TYR A 1 117 ? 18.241 10.906 -19.084 1.00 93.38 117 TYR A N 1
ATOM 897 C CA . TYR A 1 117 ? 19.059 10.565 -17.925 1.00 93.38 117 TYR A CA 1
ATOM 898 C C . TYR A 1 117 ? 18.367 9.553 -17.018 1.00 93.38 117 TYR A C 1
ATOM 900 O O . TYR A 1 117 ? 17.139 9.402 -17.043 1.00 93.38 117 TYR A O 1
ATOM 908 N N . SER A 1 118 ? 19.174 8.919 -16.163 1.00 95.12 118 SER A N 1
ATOM 909 C CA . SER A 1 118 ? 18.686 8.104 -15.056 1.00 95.12 118 SER A CA 1
ATOM 910 C C . SER A 1 118 ? 17.690 8.903 -14.220 1.00 95.12 118 SER A C 1
ATOM 912 O O . SER A 1 118 ? 17.997 10.001 -13.757 1.00 95.12 118 SER A O 1
ATOM 914 N N . THR A 1 119 ? 16.488 8.369 -14.053 1.00 95.44 119 THR A N 1
ATOM 915 C CA . THR A 1 119 ? 15.368 9.072 -13.421 1.00 95.44 119 THR A CA 1
ATOM 916 C C . THR A 1 119 ? 14.596 8.106 -12.539 1.00 95.44 119 THR A C 1
ATOM 918 O O . THR A 1 119 ? 14.434 6.939 -12.881 1.00 95.44 119 THR A O 1
ATOM 921 N N . SER A 1 120 ? 14.099 8.575 -11.398 1.00 95.44 120 SER A N 1
ATOM 922 C CA . SER A 1 120 ? 13.180 7.802 -10.560 1.00 95.44 120 SER A CA 1
ATOM 923 C C . SER A 1 120 ? 11.997 8.632 -10.112 1.00 95.44 120 SER A C 1
ATOM 925 O O . SER A 1 120 ? 12.139 9.835 -9.894 1.00 95.44 120 SER A O 1
ATOM 927 N N . ALA A 1 121 ? 10.880 7.958 -9.869 1.00 95.75 121 ALA A N 1
ATOM 928 C CA . ALA A 1 121 ? 9.722 8.523 -9.198 1.00 95.75 121 ALA A CA 1
ATOM 929 C C . ALA A 1 121 ? 9.149 7.528 -8.181 1.00 95.75 121 ALA A C 1
ATOM 931 O O . ALA A 1 121 ? 9.368 6.318 -8.268 1.00 95.75 121 ALA A O 1
ATOM 932 N N . GLY A 1 122 ? 8.398 8.057 -7.218 1.00 94.94 122 GLY A N 1
ATOM 933 C CA . GLY A 1 122 ? 7.692 7.262 -6.220 1.00 94.94 122 GLY A CA 1
ATOM 934 C C . GLY A 1 122 ? 8.543 6.789 -5.046 1.00 94.94 122 GLY A C 1
ATOM 935 O O . GLY A 1 122 ? 9.553 7.392 -4.685 1.00 94.94 122 GLY A O 1
ATOM 936 N N . ILE A 1 123 ? 8.064 5.725 -4.412 1.00 93.56 123 ILE A N 1
ATOM 937 C CA . ILE A 1 123 ? 8.511 5.234 -3.112 1.00 93.56 123 ILE A CA 1
ATOM 938 C C . ILE A 1 123 ? 9.227 3.898 -3.304 1.00 93.56 123 ILE A C 1
ATOM 940 O O . ILE A 1 123 ? 8.643 2.941 -3.814 1.00 93.56 123 ILE A O 1
ATOM 944 N N . LYS A 1 124 ? 10.490 3.844 -2.871 1.00 92.69 124 LYS A N 1
ATOM 945 C CA . LYS A 1 124 ? 11.366 2.663 -2.983 1.00 92.69 124 LYS A CA 1
ATOM 946 C C . LYS A 1 124 ? 11.448 1.852 -1.686 1.00 92.69 124 LYS A C 1
ATOM 948 O O . LYS A 1 124 ? 11.786 0.678 -1.709 1.00 92.69 124 LYS A O 1
ATOM 953 N N . SER A 1 125 ? 11.145 2.479 -0.551 1.00 90.88 125 SER A N 1
ATOM 954 C CA . SER A 1 125 ? 11.145 1.864 0.778 1.00 90.88 125 SER A CA 1
ATOM 955 C C . SER A 1 125 ? 10.104 2.531 1.679 1.00 90.88 125 SER A C 1
ATOM 957 O O . SER A 1 125 ? 9.649 3.641 1.404 1.00 90.88 125 SER A O 1
ATOM 959 N N . THR A 1 126 ? 9.695 1.846 2.746 1.00 88.75 126 THR A N 1
ATOM 960 C CA . THR A 1 126 ? 8.716 2.356 3.713 1.00 88.75 126 THR A CA 1
ATOM 961 C C . THR A 1 126 ? 9.099 1.953 5.131 1.00 88.75 126 THR A C 1
ATOM 963 O O . THR A 1 126 ? 9.698 0.900 5.338 1.00 88.75 126 THR A O 1
ATOM 966 N N . GLU A 1 127 ? 8.742 2.791 6.104 1.00 88.12 127 GLU A N 1
ATOM 967 C CA . GLU A 1 127 ? 8.903 2.509 7.537 1.00 88.12 127 GLU A CA 1
ATOM 968 C C . GLU A 1 127 ? 7.691 1.767 8.127 1.00 88.12 127 GLU A C 1
ATOM 970 O O . GLU A 1 127 ? 7.681 1.414 9.308 1.00 88.12 127 GLU A O 1
ATOM 975 N N . LEU A 1 128 ? 6.654 1.521 7.317 1.00 87.19 128 LEU A N 1
ATOM 976 C CA . LEU A 1 128 ? 5.477 0.777 7.751 1.00 87.19 128 LEU A CA 1
ATOM 977 C C . LEU A 1 128 ? 5.865 -0.640 8.181 1.00 87.19 128 LEU A C 1
ATOM 979 O O . LEU A 1 128 ? 6.398 -1.437 7.409 1.00 87.19 128 LEU A O 1
ATOM 983 N N . THR A 1 129 ? 5.548 -0.971 9.430 1.00 80.75 129 THR A N 1
ATOM 984 C CA . THR A 1 129 ? 5.803 -2.299 9.985 1.00 80.75 129 THR A CA 1
ATOM 985 C C . THR A 1 129 ? 5.062 -3.365 9.177 1.00 80.75 129 THR A C 1
ATOM 987 O O . THR A 1 129 ? 3.886 -3.201 8.859 1.00 80.75 129 THR A O 1
ATOM 990 N N . ASN A 1 130 ? 5.738 -4.479 8.879 1.00 79.12 130 ASN A N 1
ATOM 991 C CA . ASN A 1 130 ? 5.210 -5.610 8.099 1.00 79.12 130 ASN A CA 1
ATOM 992 C C . ASN A 1 130 ? 4.834 -5.287 6.641 1.00 79.12 130 ASN A C 1
ATOM 994 O O . ASN A 1 130 ? 4.179 -6.096 5.986 1.00 79.12 130 ASN A O 1
ATOM 998 N N . VAL A 1 131 ? 5.266 -4.142 6.112 1.00 87.38 131 VAL A N 1
ATOM 999 C CA . VAL A 1 131 ? 5.137 -3.796 4.695 1.00 87.38 131 VAL A CA 1
ATOM 1000 C C . VAL A 1 131 ? 6.532 -3.813 4.084 1.00 87.38 131 VAL A C 1
ATOM 1002 O O . VAL A 1 131 ? 7.412 -3.074 4.513 1.00 87.38 131 VAL A O 1
ATOM 1005 N N . SER A 1 132 ? 6.748 -4.668 3.086 1.00 89.38 132 SER A N 1
ATOM 1006 C CA . SER A 1 132 ? 8.037 -4.793 2.404 1.00 89.38 132 SER A CA 1
ATOM 1007 C C . SER A 1 132 ? 7.850 -4.548 0.915 1.00 89.38 132 SER A C 1
ATOM 1009 O O . SER A 1 132 ? 7.243 -5.363 0.218 1.00 89.38 132 SER A O 1
ATOM 1011 N N . ILE A 1 133 ? 8.358 -3.403 0.454 1.00 93.06 133 ILE A N 1
ATOM 1012 C CA . ILE A 1 133 ? 8.415 -3.066 -0.968 1.00 93.06 133 ILE A CA 1
ATOM 1013 C C . ILE A 1 133 ? 9.439 -3.992 -1.624 1.00 93.06 133 ILE A C 1
ATOM 1015 O O . ILE A 1 133 ? 10.580 -4.075 -1.171 1.00 93.06 133 ILE A O 1
ATOM 1019 N N . GLN A 1 134 ? 8.993 -4.704 -2.652 1.00 93.06 134 GLN A N 1
ATOM 1020 C CA . GLN A 1 134 ? 9.824 -5.556 -3.488 1.00 93.06 134 GLN A CA 1
ATOM 1021 C C . GLN A 1 134 ? 10.381 -4.748 -4.656 1.00 93.06 134 GLN A C 1
ATOM 1023 O O . GLN A 1 134 ? 9.812 -3.725 -5.045 1.00 93.06 134 GLN A O 1
ATOM 1028 N N . GLU A 1 135 ? 11.483 -5.227 -5.215 1.00 93.94 135 GLU A N 1
ATOM 1029 C CA . GLU A 1 135 ? 12.090 -4.689 -6.423 1.00 93.94 135 GLU A CA 1
ATOM 1030 C C . GLU A 1 135 ? 12.193 -5.807 -7.453 1.00 93.94 135 GLU A C 1
ATOM 1032 O O . GLU A 1 135 ? 12.681 -6.893 -7.143 1.00 93.94 135 GLU A O 1
ATOM 1037 N N . ASP A 1 136 ? 11.765 -5.513 -8.673 1.00 92.62 136 ASP A N 1
ATOM 1038 C CA . ASP A 1 136 ? 12.045 -6.341 -9.838 1.00 92.62 136 ASP A CA 1
ATOM 1039 C C . ASP A 1 136 ? 12.688 -5.475 -10.925 1.00 92.62 136 ASP A C 1
ATOM 1041 O O . ASP A 1 136 ? 12.463 -4.259 -10.986 1.00 92.62 136 ASP A O 1
ATOM 1045 N N . SER A 1 137 ? 13.532 -6.073 -11.762 1.00 94.62 137 SER A N 1
ATOM 1046 C CA . SER A 1 137 ? 14.313 -5.326 -12.743 1.00 94.62 137 SER A CA 1
ATOM 1047 C C . SER A 1 137 ? 14.503 -6.066 -14.059 1.00 94.62 137 SER A C 1
ATOM 1049 O O . SER A 1 137 ? 14.700 -7.279 -14.100 1.00 94.62 137 SER A O 1
ATOM 1051 N N . GLN A 1 138 ? 14.505 -5.301 -15.145 1.00 95.94 138 GLN A N 1
ATOM 1052 C CA . GLN A 1 138 ? 14.885 -5.767 -16.472 1.00 95.94 138 GLN A CA 1
ATOM 1053 C C . GLN A 1 138 ? 15.992 -4.900 -17.048 1.00 95.94 138 GLN A C 1
ATOM 1055 O O . GLN A 1 138 ? 16.098 -3.708 -16.759 1.00 95.94 138 GLN A O 1
ATOM 1060 N N . HIS A 1 139 ? 16.799 -5.516 -17.901 1.00 96.44 139 HIS A N 1
ATOM 1061 C CA . HIS A 1 139 ? 17.943 -4.890 -18.535 1.00 96.44 139 HIS A CA 1
ATOM 1062 C C . HIS A 1 139 ? 17.898 -5.097 -20.048 1.00 96.44 139 HIS A C 1
ATOM 1064 O O . HIS A 1 139 ? 17.637 -6.203 -20.523 1.00 96.44 139 HIS A O 1
ATOM 1070 N N . TYR A 1 140 ? 18.196 -4.037 -20.792 1.00 96.50 140 TYR A N 1
ATOM 1071 C CA . TYR A 1 140 ? 18.338 -4.048 -22.238 1.00 96.50 140 TYR A CA 1
ATOM 1072 C C . TYR A 1 140 ? 19.630 -3.340 -22.636 1.00 96.50 140 TYR A C 1
ATOM 1074 O O . TYR A 1 140 ? 19.884 -2.207 -22.230 1.00 96.50 140 TYR A O 1
ATOM 1082 N N . SER A 1 141 ? 20.432 -3.995 -23.469 1.00 95.81 141 SER A N 1
ATOM 1083 C CA . SER A 1 141 ? 21.626 -3.400 -24.057 1.00 95.81 141 SER A CA 1
ATOM 1084 C C . SER A 1 141 ? 21.743 -3.832 -25.510 1.00 95.81 141 SER A C 1
ATOM 1086 O O . SER A 1 141 ? 21.511 -4.996 -25.835 1.00 95.81 141 SER A O 1
ATOM 1088 N N . ALA A 1 142 ? 22.136 -2.898 -26.367 1.00 94.25 142 ALA A N 1
ATOM 1089 C CA . ALA A 1 142 ? 22.386 -3.134 -27.780 1.00 94.25 142 ALA A CA 1
ATOM 1090 C C . ALA A 1 142 ? 23.661 -2.407 -28.214 1.00 94.25 142 ALA A C 1
ATOM 1092 O O . ALA A 1 142 ? 23.906 -1.268 -27.809 1.00 94.25 142 ALA A O 1
ATOM 1093 N N . ASP A 1 143 ? 24.459 -3.068 -29.047 1.00 91.25 143 ASP A N 1
ATOM 1094 C CA . ASP A 1 143 ? 25.655 -2.484 -29.651 1.00 91.25 143 ASP A CA 1
ATOM 1095 C C . ASP A 1 143 ? 25.301 -1.500 -30.777 1.00 91.25 143 ASP A C 1
ATOM 1097 O O . ASP A 1 143 ? 24.142 -1.319 -31.152 1.00 91.25 143 ASP A O 1
ATOM 1101 N N . TRP A 1 144 ? 26.323 -0.837 -31.323 1.00 91.12 144 TRP A N 1
ATOM 1102 C CA . TRP A 1 144 ? 26.173 0.061 -32.465 1.00 91.12 144 TRP A CA 1
ATOM 1103 C C . TRP A 1 144 ? 25.578 -0.653 -33.688 1.00 91.12 144 TRP A C 1
ATOM 1105 O O . TRP A 1 144 ? 26.068 -1.702 -34.108 1.00 91.12 144 TRP A O 1
ATOM 1115 N N . THR A 1 145 ? 24.584 -0.024 -34.314 1.00 89.62 145 THR A N 1
ATOM 1116 C CA . THR A 1 145 ? 24.018 -0.425 -35.608 1.00 89.62 145 THR A CA 1
ATOM 1117 C C . THR A 1 145 ? 23.630 0.808 -36.410 1.00 89.62 145 THR A C 1
ATOM 1119 O O . THR A 1 145 ? 23.369 1.846 -35.811 1.00 89.62 145 THR A O 1
ATOM 1122 N N . ILE A 1 146 ? 23.495 0.680 -37.733 1.00 91.31 146 ILE A N 1
ATOM 1123 C CA . ILE A 1 146 ? 22.859 1.730 -38.537 1.00 91.31 146 ILE A CA 1
ATOM 1124 C C . ILE A 1 146 ? 21.369 1.808 -38.173 1.00 91.31 146 ILE A C 1
ATOM 1126 O O . ILE A 1 146 ? 20.674 0.791 -38.230 1.00 91.31 146 ILE A O 1
ATOM 1130 N N . GLY A 1 147 ? 20.884 3.001 -37.830 1.00 92.25 147 GLY A N 1
ATOM 1131 C CA . GLY A 1 147 ? 19.515 3.246 -37.372 1.00 92.25 147 GLY A CA 1
ATOM 1132 C C . GLY A 1 147 ? 19.362 3.290 -35.848 1.00 92.25 147 GLY A C 1
ATOM 1133 O O . GLY A 1 147 ? 20.336 3.433 -35.111 1.00 92.25 147 GLY A O 1
ATOM 1134 N N . HIS A 1 148 ? 18.112 3.205 -35.388 1.00 93.06 148 HIS A N 1
ATOM 1135 C CA . HIS A 1 148 ? 17.757 3.197 -33.968 1.00 93.06 148 HIS A CA 1
ATOM 1136 C C . HIS A 1 148 ? 17.603 1.769 -33.442 1.00 93.06 148 HIS A C 1
ATOM 1138 O O . HIS A 1 148 ? 17.112 0.883 -34.144 1.00 93.06 148 HIS A O 1
ATOM 1144 N N . GLN A 1 149 ? 17.976 1.570 -32.182 1.00 93.56 149 GLN A N 1
ATOM 1145 C CA . GLN A 1 149 ? 17.689 0.366 -31.409 1.00 93.56 149 GLN A CA 1
ATOM 1146 C C . GLN A 1 149 ? 16.672 0.724 -30.338 1.00 93.56 149 GLN A C 1
ATOM 1148 O O . GLN A 1 149 ? 16.889 1.676 -29.592 1.00 93.56 149 GLN A O 1
ATOM 1153 N N . SER A 1 150 ? 15.585 -0.033 -30.226 1.00 95.81 150 SER A N 1
ATOM 1154 C CA . SER A 1 150 ? 14.545 0.260 -29.246 1.00 95.81 150 SER A CA 1
ATOM 1155 C C . SER A 1 150 ? 14.047 -0.974 -28.517 1.00 95.81 150 SER A C 1
ATOM 1157 O O . SER A 1 150 ? 14.159 -2.107 -28.988 1.00 95.81 150 SER A O 1
ATOM 1159 N N . HIS A 1 151 ? 13.516 -0.743 -27.324 1.00 96.75 151 HIS A N 1
ATOM 1160 C CA . HIS A 1 151 ? 12.970 -1.780 -26.467 1.00 96.75 151 HIS A CA 1
ATOM 1161 C C . HIS A 1 151 ? 11.807 -1.227 -25.647 1.00 96.75 151 HIS A C 1
ATOM 1163 O O . HIS A 1 151 ? 11.742 -0.035 -25.358 1.00 96.75 151 HIS A O 1
ATOM 1169 N N . THR A 1 152 ? 10.869 -2.097 -25.274 1.00 96.94 152 THR A N 1
ATOM 1170 C CA . THR A 1 152 ? 9.779 -1.746 -24.359 1.00 96.94 152 THR A CA 1
ATOM 1171 C C . THR A 1 152 ? 9.819 -2.662 -23.151 1.00 96.94 152 THR A C 1
ATOM 1173 O O . THR A 1 152 ? 9.483 -3.840 -23.252 1.00 96.94 152 THR A O 1
ATOM 1176 N N . PHE A 1 153 ? 10.167 -2.100 -21.999 1.00 95.81 153 PHE A N 1
ATOM 1177 C CA . PHE A 1 153 ? 10.006 -2.770 -20.716 1.00 95.81 153 PHE A CA 1
ATOM 1178 C C . PHE A 1 153 ? 8.530 -2.743 -20.327 1.00 95.81 153 PHE A C 1
ATOM 1180 O O . PHE A 1 153 ? 7.915 -1.677 -20.366 1.00 95.81 153 PHE A O 1
ATOM 1187 N N . SER A 1 154 ? 7.958 -3.881 -19.932 1.00 92.12 154 SER A N 1
ATOM 1188 C CA . SER A 1 154 ? 6.543 -3.980 -19.541 1.00 92.12 154 SER A CA 1
ATOM 1189 C C . SER A 1 154 ? 6.401 -4.690 -18.201 1.00 92.12 154 SER A C 1
ATOM 1191 O O . SER A 1 154 ? 6.752 -5.856 -18.100 1.00 92.12 154 SER A O 1
ATOM 1193 N N . PHE A 1 155 ? 5.870 -3.999 -17.193 1.00 89.62 155 PHE A N 1
ATOM 1194 C CA . PHE A 1 155 ? 5.566 -4.559 -15.875 1.00 89.62 155 PHE A CA 1
ATOM 1195 C C . PHE A 1 155 ? 4.079 -4.977 -15.784 1.00 89.62 155 PHE A C 1
ATOM 1197 O O . PHE A 1 155 ? 3.229 -4.233 -16.291 1.00 89.62 155 PHE A O 1
ATOM 1204 N N . PRO A 1 156 ? 3.724 -6.084 -15.096 1.00 86.31 156 PRO A N 1
ATOM 1205 C CA . PRO A 1 156 ? 4.621 -7.020 -14.412 1.00 86.31 156 PRO A CA 1
ATOM 1206 C C . PRO A 1 156 ? 5.499 -7.788 -15.401 1.00 86.31 156 PRO A C 1
ATOM 1208 O O . PRO A 1 156 ? 5.048 -8.125 -16.495 1.00 86.31 156 PRO A O 1
ATOM 1211 N N . PHE A 1 157 ? 6.754 -8.029 -15.021 1.00 74.06 157 PHE A N 1
ATOM 1212 C CA . PHE A 1 157 ? 7.699 -8.765 -15.861 1.00 74.06 157 PHE A CA 1
ATOM 1213 C C . PHE A 1 157 ? 7.330 -10.255 -15.940 1.00 74.06 157 PHE A C 1
ATOM 1215 O O . PHE A 1 157 ? 7.486 -10.862 -17.000 1.00 74.06 157 PHE A O 1
ATOM 1222 N N . ASP A 1 158 ? 6.751 -10.806 -14.867 1.00 70.94 158 ASP A N 1
ATOM 1223 C CA . ASP A 1 158 ? 6.057 -12.094 -14.861 1.00 70.94 158 ASP A CA 1
ATOM 1224 C C . ASP A 1 158 ? 4.528 -11.886 -14.720 1.00 70.94 158 ASP A C 1
ATOM 1226 O O . ASP A 1 158 ? 4.046 -11.441 -13.675 1.00 70.94 158 ASP A O 1
ATOM 1230 N N . PRO A 1 159 ? 3.720 -12.229 -15.742 1.00 65.25 159 PRO A N 1
ATOM 1231 C CA . PRO A 1 159 ? 2.260 -12.127 -15.685 1.00 65.25 159 PRO A CA 1
ATOM 1232 C C . PRO A 1 159 ? 1.606 -12.963 -14.573 1.00 65.25 159 PRO A C 1
ATOM 1234 O O . PRO A 1 159 ? 0.473 -12.672 -14.178 1.00 65.25 159 PRO A O 1
ATOM 1237 N N . SER A 1 160 ? 2.282 -14.004 -14.075 1.00 65.31 160 SER A N 1
ATOM 1238 C CA . SER A 1 160 ? 1.793 -14.846 -12.979 1.00 65.31 160 SER A CA 1
ATOM 1239 C C . SER A 1 160 ? 1.841 -14.145 -11.614 1.00 65.31 160 SER A C 1
ATOM 1241 O O . SER A 1 160 ? 1.071 -14.506 -10.722 1.00 65.31 160 SER A O 1
ATOM 1243 N N . GLU A 1 161 ? 2.619 -13.063 -11.483 1.00 60.00 161 GLU A N 1
ATOM 1244 C CA . GLU A 1 161 ? 2.669 -12.182 -10.302 1.00 60.00 161 GLU A CA 1
ATOM 1245 C C . GLU A 1 161 ? 1.545 -11.122 -10.276 1.00 60.00 161 GLU A C 1
ATOM 1247 O O . GLU A 1 161 ? 1.589 -10.145 -9.521 1.00 60.00 161 GLU A O 1
ATOM 1252 N N . GLY A 1 162 ? 0.509 -11.299 -11.103 1.00 59.19 162 GLY A N 1
ATOM 1253 C CA . GLY A 1 162 ? -0.569 -10.335 -11.303 1.00 59.19 162 GLY A CA 1
ATOM 1254 C C . GLY A 1 162 ? -1.153 -9.727 -10.015 1.00 59.19 162 GLY A C 1
ATOM 1255 O O . GLY A 1 162 ? -1.553 -10.415 -9.073 1.00 59.19 162 GLY A O 1
ATOM 1256 N N . GLY A 1 163 ? -1.300 -8.399 -10.013 1.00 66.69 163 GLY A N 1
ATOM 1257 C CA . GLY A 1 163 ? -1.967 -7.643 -8.944 1.00 66.69 163 GLY A CA 1
ATOM 1258 C C . GLY A 1 163 ? -1.043 -7.014 -7.899 1.00 66.69 163 GLY A C 1
ATOM 1259 O O . GLY A 1 163 ? -1.541 -6.545 -6.877 1.00 66.69 163 GLY A O 1
ATOM 1260 N N . ALA A 1 164 ? 0.266 -6.981 -8.145 1.00 84.31 164 ALA A N 1
ATOM 1261 C CA . ALA A 1 164 ? 1.173 -6.061 -7.467 1.00 84.31 164 ALA A CA 1
ATOM 1262 C C . ALA A 1 164 ? 0.756 -4.596 -7.696 1.00 84.31 164 ALA A C 1
ATOM 1264 O O . ALA A 1 164 ? 0.299 -4.266 -8.785 1.00 84.31 164 ALA A O 1
ATOM 1265 N N . ILE A 1 165 ? 0.927 -3.714 -6.708 1.00 91.12 165 ILE A N 1
ATOM 1266 C CA . ILE A 1 165 ? 0.749 -2.262 -6.884 1.00 91.12 165 ILE A CA 1
ATOM 1267 C C . ILE A 1 165 ? 2.122 -1.609 -6.966 1.00 91.12 165 ILE A C 1
ATOM 1269 O O . ILE A 1 165 ? 2.919 -1.727 -6.035 1.00 91.12 165 ILE A O 1
ATOM 1273 N N . ILE A 1 166 ? 2.379 -0.894 -8.058 1.00 93.50 166 ILE A N 1
ATOM 1274 C CA . ILE A 1 166 ? 3.620 -0.147 -8.265 1.00 93.50 166 ILE A CA 1
ATOM 1275 C C . ILE A 1 166 ? 3.667 1.017 -7.270 1.00 93.50 166 ILE A C 1
ATOM 1277 O O . ILE A 1 166 ? 2.762 1.854 -7.230 1.00 93.50 166 ILE A O 1
ATOM 1281 N N . THR A 1 167 ? 4.730 1.085 -6.474 1.00 95.00 167 THR A N 1
ATOM 1282 C CA . THR A 1 167 ? 4.982 2.169 -5.512 1.00 95.00 167 THR A CA 1
ATOM 1283 C C . THR A 1 167 ? 5.977 3.187 -6.048 1.00 95.00 167 THR A C 1
ATOM 1285 O O . THR A 1 167 ? 5.941 4.353 -5.652 1.00 95.00 167 THR A O 1
ATOM 1288 N N . GLY A 1 168 ? 6.854 2.769 -6.958 1.00 95.69 168 GLY A N 1
ATOM 1289 C CA . GLY A 1 168 ? 7.857 3.618 -7.580 1.00 95.69 168 GLY A CA 1
ATOM 1290 C C . GLY A 1 168 ? 8.604 2.899 -8.692 1.00 95.69 168 GLY A C 1
ATOM 1291 O O . GLY A 1 168 ? 8.410 1.712 -8.940 1.00 95.69 168 GLY A O 1
ATOM 1292 N N . TRP A 1 169 ? 9.490 3.625 -9.355 1.00 96.56 169 TRP A N 1
ATOM 1293 C CA . TRP A 1 169 ? 10.339 3.087 -10.411 1.00 96.56 169 TRP A CA 1
ATOM 1294 C C . TRP A 1 169 ? 11.646 3.867 -10.514 1.00 96.56 169 TRP A C 1
ATOM 1296 O O . TRP A 1 169 ? 11.779 4.993 -10.021 1.00 96.56 169 TRP A O 1
ATOM 1306 N N . TYR A 1 170 ? 12.625 3.255 -11.166 1.00 96.81 170 TYR A N 1
ATOM 1307 C CA . TYR A 1 170 ? 13.895 3.860 -11.526 1.00 96.81 170 TYR A CA 1
ATOM 1308 C C . TYR A 1 170 ? 14.323 3.352 -12.904 1.00 96.81 170 TYR A C 1
ATOM 1310 O O . TYR A 1 170 ? 14.578 2.164 -13.079 1.00 96.81 170 TYR A O 1
ATOM 1318 N N . ILE A 1 171 ? 14.383 4.256 -13.881 1.00 96.00 171 ILE A N 1
ATOM 1319 C CA . ILE A 1 171 ? 14.992 3.990 -15.184 1.00 96.00 171 ILE A CA 1
ATOM 1320 C C . ILE A 1 171 ? 16.452 4.434 -15.112 1.00 96.00 171 ILE A C 1
ATOM 1322 O O . ILE A 1 171 ? 16.747 5.586 -14.787 1.00 96.00 171 ILE A O 1
ATOM 1326 N N . GLN A 1 172 ? 17.370 3.516 -15.378 1.00 96.31 172 GLN A N 1
ATOM 1327 C CA . GLN A 1 172 ? 18.806 3.740 -15.332 1.00 96.31 172 GLN A CA 1
ATOM 1328 C C . GLN A 1 172 ? 19.363 3.856 -16.748 1.00 96.31 172 GLN A C 1
ATOM 1330 O O . GLN A 1 172 ? 19.242 2.930 -17.548 1.00 96.31 172 GLN A O 1
ATOM 1335 N N . ASN A 1 173 ? 20.043 4.967 -17.021 1.00 93.50 173 ASN A N 1
ATOM 1336 C CA . ASN A 1 173 ? 20.941 5.110 -18.159 1.00 93.50 173 ASN A CA 1
ATOM 1337 C C . ASN A 1 173 ? 22.290 4.481 -17.776 1.00 93.50 173 ASN A C 1
ATOM 1339 O O . ASN A 1 173 ? 23.057 5.068 -17.011 1.00 93.50 173 ASN A O 1
ATOM 1343 N N . GLY A 1 174 ? 22.582 3.276 -18.269 1.00 89.81 174 GLY A N 1
ATOM 1344 C CA . GLY A 1 174 ? 23.773 2.522 -17.865 1.00 89.81 174 GLY A CA 1
ATOM 1345 C C . GLY A 1 174 ? 25.096 3.131 -18.333 1.00 89.81 174 GLY A C 1
ATOM 1346 O O . GLY A 1 174 ? 26.145 2.838 -17.762 1.00 89.81 174 GLY A O 1
ATOM 1347 N N . TRP A 1 175 ? 25.062 4.013 -19.332 1.00 86.44 175 TRP A N 1
ATOM 1348 C CA . TRP A 1 175 ? 26.243 4.729 -19.821 1.00 86.44 175 TRP A CA 1
ATOM 1349 C C . TRP A 1 175 ? 26.424 6.106 -19.177 1.00 86.44 175 TRP A C 1
ATOM 1351 O O . TRP A 1 175 ? 27.453 6.740 -19.404 1.00 86.44 175 TRP A O 1
ATOM 1361 N N . ASN A 1 176 ? 25.453 6.569 -18.378 1.00 78.06 176 ASN A N 1
ATOM 1362 C CA . ASN A 1 176 ? 25.421 7.907 -17.775 1.00 78.06 176 ASN A CA 1
ATOM 1363 C C . ASN A 1 176 ? 25.762 9.025 -18.780 1.00 78.06 176 ASN A C 1
ATOM 1365 O O . ASN A 1 176 ? 26.463 9.983 -18.458 1.00 78.06 176 ASN A O 1
ATOM 1369 N N . SER A 1 177 ? 25.285 8.881 -20.016 1.00 74.81 177 SER A N 1
ATOM 1370 C CA . SER A 1 177 ? 25.593 9.774 -21.131 1.00 74.81 177 SER A CA 1
ATOM 1371 C C . SER A 1 177 ? 24.338 10.036 -21.952 1.00 74.81 177 SER A C 1
ATOM 1373 O O . SER A 1 177 ? 23.545 9.122 -22.182 1.00 74.81 177 SER A O 1
ATOM 1375 N N . GLU A 1 178 ? 24.190 11.254 -22.474 1.00 76.25 178 GLU A N 1
ATOM 1376 C CA . GLU A 1 178 ? 23.126 11.601 -23.429 1.00 76.25 178 GLU A CA 1
ATOM 1377 C C . GLU A 1 178 ? 23.215 10.778 -24.723 1.00 76.25 178 GLU A C 1
ATOM 1379 O O . GLU A 1 178 ? 22.236 10.645 -25.451 1.00 76.25 178 GLU A O 1
ATOM 1384 N N . THR A 1 179 ? 24.371 10.164 -25.005 1.00 81.25 179 THR A N 1
ATOM 1385 C CA . THR A 1 179 ? 24.561 9.309 -26.185 1.00 81.25 179 THR A CA 1
ATOM 1386 C C . THR A 1 179 ? 23.765 8.005 -26.127 1.00 81.25 179 THR A C 1
ATOM 1388 O O . THR A 1 179 ? 23.641 7.355 -27.161 1.00 81.25 179 THR A O 1
ATOM 1391 N N . ASN A 1 180 ? 23.227 7.644 -24.957 1.00 87.50 180 ASN A N 1
ATOM 1392 C CA . ASN A 1 180 ? 22.445 6.428 -24.735 1.00 87.50 180 ASN A CA 1
ATOM 1393 C C . ASN A 1 180 ? 21.067 6.449 -25.420 1.00 87.50 180 ASN A C 1
ATOM 1395 O O . ASN A 1 180 ? 20.499 5.388 -25.662 1.00 87.50 180 ASN A O 1
ATOM 1399 N N . GLY A 1 181 ? 20.556 7.647 -25.725 1.00 91.88 181 GLY A N 1
ATOM 1400 C CA . GLY A 1 181 ? 19.225 7.879 -26.282 1.00 91.88 181 GLY A CA 1
ATOM 1401 C C . GLY A 1 181 ? 18.217 8.361 -25.238 1.00 91.88 181 GLY A C 1
ATOM 1402 O O . GLY A 1 181 ? 18.606 8.935 -24.216 1.00 91.88 181 GLY A O 1
ATOM 1403 N N . ASP A 1 182 ? 16.933 8.139 -25.493 1.00 95.38 182 ASP A N 1
ATOM 1404 C CA . ASP A 1 182 ? 15.833 8.616 -24.659 1.00 95.38 182 ASP A CA 1
ATOM 1405 C C . ASP A 1 182 ? 14.913 7.490 -24.184 1.00 95.38 182 ASP A C 1
ATOM 1407 O O . ASP A 1 182 ? 14.916 6.361 -24.679 1.00 95.38 182 ASP A O 1
ATOM 1411 N N . TRP A 1 183 ? 14.137 7.814 -23.157 1.00 96.25 183 TRP A N 1
ATOM 1412 C CA . TRP A 1 183 ? 13.096 6.966 -22.618 1.00 96.25 183 TRP A CA 1
ATOM 1413 C C . TRP A 1 183 ? 11.778 7.729 -22.548 1.00 96.25 183 TRP A C 1
ATOM 1415 O O . TRP A 1 183 ? 11.738 8.948 -22.352 1.00 96.25 183 TRP A O 1
ATOM 1425 N N . LYS A 1 184 ? 10.678 6.984 -22.635 1.00 97.00 184 LYS A N 1
ATOM 1426 C CA . LYS A 1 184 ? 9.313 7.490 -22.508 1.00 97.00 184 LYS A CA 1
ATOM 1427 C C . LYS A 1 184 ? 8.435 6.490 -21.767 1.00 97.00 184 LYS A C 1
ATOM 1429 O O . LYS A 1 184 ? 8.410 5.312 -22.113 1.00 97.00 184 LYS A O 1
ATOM 1434 N N . SER A 1 185 ? 7.681 6.949 -20.773 1.00 95.00 185 SER A N 1
ATOM 1435 C CA . SER A 1 185 ? 6.684 6.112 -20.103 1.00 95.00 185 SER A CA 1
ATOM 1436 C C . SER A 1 185 ? 5.377 6.071 -20.901 1.00 95.00 185 SER A C 1
ATOM 1438 O O . SER A 1 185 ? 4.999 7.030 -21.583 1.00 95.00 185 SER A O 1
ATOM 1440 N N . SER A 1 186 ? 4.633 4.970 -20.798 1.00 90.31 186 SER A N 1
ATOM 1441 C CA . SER A 1 186 ? 3.287 4.848 -21.383 1.00 90.31 186 SER A CA 1
ATOM 1442 C C . SER A 1 186 ? 2.210 5.640 -20.623 1.00 90.31 186 SER A C 1
ATOM 1444 O O . SER A 1 186 ? 1.021 5.503 -20.906 1.00 90.31 186 SER A O 1
ATOM 1446 N N . GLY A 1 187 ? 2.609 6.436 -19.629 1.00 90.25 187 GLY A N 1
ATOM 1447 C CA . GLY A 1 187 ? 1.752 7.173 -18.705 1.00 90.25 187 GLY A CA 1
ATOM 1448 C C . GLY A 1 187 ? 2.149 6.923 -17.250 1.00 90.25 187 GLY A C 1
ATOM 1449 O O . GLY A 1 187 ? 3.120 6.224 -16.978 1.00 90.25 187 GLY A O 1
ATOM 1450 N N . ALA A 1 188 ? 1.368 7.476 -16.317 1.00 91.12 188 ALA A N 1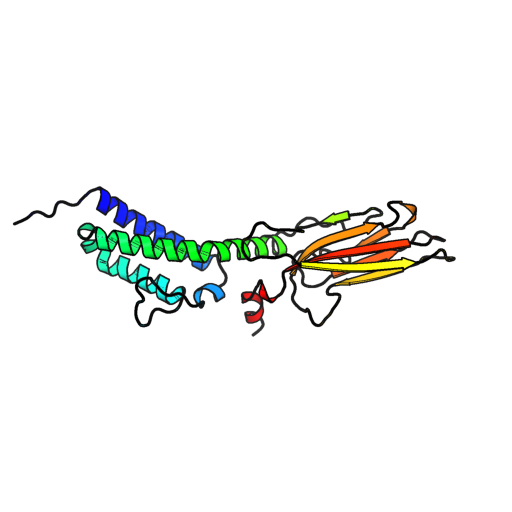
ATOM 1451 C CA . ALA A 1 188 ? 1.563 7.246 -14.885 1.00 91.12 188 ALA A CA 1
ATOM 1452 C C . ALA A 1 188 ? 1.487 5.747 -14.554 1.00 91.12 188 ALA A C 1
ATOM 1454 O O . ALA A 1 188 ? 0.560 5.070 -15.021 1.00 91.12 188 ALA A O 1
ATOM 1455 N N . MET A 1 189 ? 2.436 5.246 -13.770 1.00 91.56 189 MET A N 1
ATOM 1456 C CA . MET A 1 189 ? 2.553 3.847 -13.358 1.00 91.56 189 MET A CA 1
ATOM 1457 C C . MET A 1 189 ? 2.309 3.657 -11.864 1.00 91.56 189 MET A C 1
ATOM 1459 O O . MET A 1 189 ? 1.804 2.607 -11.469 1.00 91.56 189 MET A O 1
ATOM 1463 N N . ILE A 1 190 ? 2.634 4.644 -11.029 1.00 94.69 190 ILE A N 1
ATOM 1464 C CA . ILE A 1 190 ? 2.476 4.530 -9.577 1.00 94.69 190 ILE A CA 1
ATOM 1465 C C . ILE A 1 190 ? 0.987 4.388 -9.235 1.00 94.69 190 ILE A C 1
ATOM 1467 O O . ILE A 1 190 ? 0.124 5.033 -9.830 1.00 94.69 190 ILE A O 1
ATOM 1471 N N . GLY A 1 191 ? 0.680 3.477 -8.312 1.00 91.81 191 GLY A N 1
ATOM 1472 C CA . GLY A 1 191 ? -0.689 3.118 -7.945 1.00 91.81 191 GLY A CA 1
ATOM 1473 C C . GLY A 1 191 ? -1.380 2.167 -8.926 1.00 91.81 191 GLY A C 1
ATOM 1474 O O . GLY A 1 191 ? -2.504 1.741 -8.660 1.00 91.81 191 GLY A O 1
ATOM 1475 N N . LYS A 1 192 ? -0.736 1.793 -10.040 1.00 90.81 192 LYS A N 1
ATOM 1476 C CA . LYS A 1 192 ? -1.271 0.822 -11.005 1.00 90.81 192 LYS A CA 1
ATOM 1477 C C . LYS A 1 192 ? -0.648 -0.555 -10.825 1.00 90.81 192 LYS A C 1
ATOM 1479 O O . LYS A 1 192 ? 0.363 -0.724 -10.150 1.00 90.81 192 LYS A O 1
ATOM 1484 N N . THR A 1 193 ? -1.263 -1.538 -11.474 1.00 90.06 193 THR A N 1
ATOM 1485 C CA . THR A 1 193 ? -0.782 -2.925 -11.503 1.00 90.06 193 THR A CA 1
ATOM 1486 C C . THR A 1 193 ? 0.137 -3.237 -12.675 1.00 90.06 193 THR A C 1
ATOM 1488 O O . THR A 1 193 ? 0.684 -4.330 -12.752 1.00 90.06 193 THR A O 1
ATOM 1491 N N . SER A 1 194 ? 0.259 -2.310 -13.622 1.00 89.81 194 SER A N 1
ATOM 1492 C CA . SER A 1 194 ? 1.026 -2.493 -14.847 1.00 89.81 194 SER A CA 1
ATOM 1493 C C . SER A 1 194 ? 1.444 -1.152 -15.429 1.00 89.81 194 SER A C 1
ATOM 1495 O O . SER A 1 194 ? 0.772 -0.135 -15.233 1.00 89.81 194 SER A O 1
ATOM 1497 N N . GLY A 1 195 ? 2.503 -1.173 -16.224 1.00 91.25 195 GLY A N 1
ATOM 1498 C CA . GLY A 1 195 ? 2.952 -0.027 -16.999 1.00 91.25 195 GLY A CA 1
ATOM 1499 C C . GLY A 1 195 ? 4.147 -0.386 -17.863 1.00 91.25 195 GLY A C 1
ATOM 1500 O O . GLY A 1 195 ? 4.662 -1.500 -17.780 1.00 91.25 195 GLY A O 1
ATOM 1501 N N . SER A 1 196 ? 4.569 0.543 -18.713 1.00 94.38 196 SER A N 1
ATOM 1502 C CA . SER A 1 196 ? 5.666 0.285 -19.637 1.00 94.38 196 SER A CA 1
ATOM 1503 C C . SER A 1 196 ? 6.536 1.509 -19.879 1.00 94.38 196 SER A C 1
ATOM 1505 O O . SER A 1 196 ? 6.067 2.650 -19.813 1.00 94.38 196 SER A O 1
ATOM 1507 N N . PHE A 1 197 ? 7.802 1.243 -20.185 1.00 96.19 197 PHE A N 1
ATOM 1508 C CA . PHE A 1 197 ? 8.778 2.226 -20.632 1.00 96.19 197 PHE A CA 1
ATOM 1509 C C . PHE A 1 197 ? 9.289 1.829 -22.008 1.00 96.19 197 PHE A C 1
ATOM 1511 O O . PHE A 1 197 ? 9.819 0.734 -22.183 1.00 96.19 197 PHE A O 1
ATOM 1518 N N . TYR A 1 198 ? 9.154 2.740 -22.961 1.00 97.50 198 TYR A N 1
ATOM 1519 C CA . TYR A 1 198 ? 9.853 2.686 -24.232 1.00 97.50 198 TYR A CA 1
ATOM 1520 C C . TYR A 1 198 ? 11.233 3.316 -24.062 1.00 97.50 198 TYR A C 1
ATOM 1522 O O . TYR A 1 198 ? 11.343 4.383 -23.457 1.00 97.50 198 TYR A O 1
ATOM 1530 N N . VAL A 1 199 ? 12.266 2.673 -24.593 1.00 96.81 199 VAL A N 1
ATOM 1531 C CA . VAL A 1 199 ? 13.611 3.238 -24.712 1.00 96.81 199 VAL A CA 1
ATOM 1532 C C . VAL A 1 199 ? 14.075 3.133 -26.152 1.00 96.81 199 VAL A C 1
ATOM 1534 O O . VAL A 1 199 ? 13.793 2.140 -26.825 1.00 96.81 199 VAL A O 1
ATOM 1537 N N . GLU A 1 200 ? 14.800 4.140 -26.614 1.00 96.19 200 GLU A N 1
ATOM 1538 C CA . GLU A 1 200 ? 15.357 4.196 -27.961 1.00 96.19 200 GLU A CA 1
ATOM 1539 C C . GLU A 1 200 ? 16.760 4.790 -27.914 1.00 96.19 200 GLU A C 1
ATOM 1541 O O . GLU A 1 200 ? 17.007 5.753 -27.193 1.00 96.19 200 GLU A O 1
ATOM 1546 N N . SER A 1 201 ? 17.700 4.200 -28.651 1.00 95.19 201 SER A N 1
ATOM 1547 C CA . SER A 1 201 ? 19.047 4.741 -28.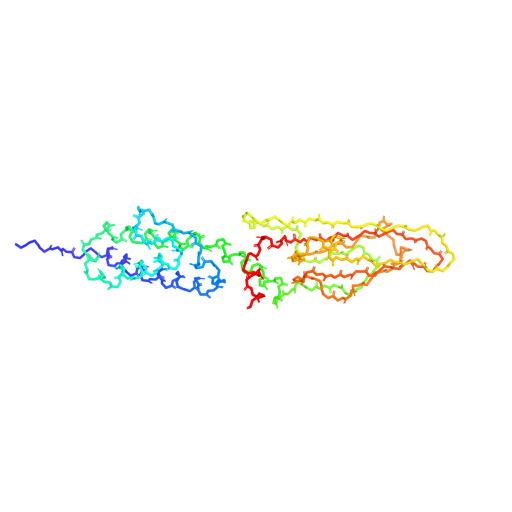806 1.00 95.19 201 SER A CA 1
ATOM 1548 C C . SER A 1 201 ? 19.049 5.981 -29.698 1.00 95.19 201 SER A C 1
ATOM 1550 O O . SER A 1 201 ? 18.180 6.162 -30.547 1.00 95.19 201 SER A O 1
ATOM 1552 N N . ASN A 1 202 ? 20.080 6.820 -29.587 1.00 92.62 202 ASN A N 1
ATOM 1553 C CA . ASN A 1 202 ? 20.328 7.817 -30.630 1.00 92.62 202 ASN A CA 1
ATOM 1554 C C . ASN A 1 202 ? 20.640 7.136 -31.973 1.00 92.62 202 ASN A C 1
ATOM 1556 O O . ASN A 1 202 ? 21.183 6.031 -32.007 1.00 92.62 202 ASN A O 1
ATOM 1560 N N . TYR A 1 203 ? 20.372 7.838 -33.076 1.00 93.00 203 TYR A N 1
ATOM 1561 C CA . TYR A 1 203 ? 20.666 7.342 -34.421 1.00 93.00 203 TYR A CA 1
ATOM 1562 C C . TYR A 1 203 ? 22.145 6.946 -34.564 1.00 93.00 203 TYR A C 1
ATOM 1564 O O . TYR A 1 203 ? 23.037 7.711 -34.181 1.00 93.00 203 TYR A O 1
ATOM 1572 N N . ASP A 1 204 ? 22.399 5.760 -35.120 1.00 92.56 204 AS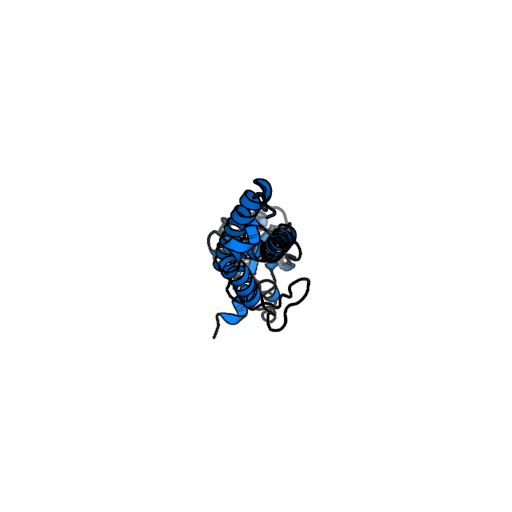P A N 1
ATOM 1573 C CA . ASP A 1 204 ? 23.734 5.181 -35.298 1.00 92.56 204 ASP A CA 1
ATOM 1574 C C . ASP A 1 204 ? 24.524 5.069 -33.978 1.00 92.56 204 ASP A C 1
ATOM 1576 O O . ASP A 1 204 ? 25.723 5.370 -33.918 1.00 92.56 204 ASP A O 1
ATOM 1580 N N . ARG A 1 205 ? 23.857 4.658 -32.890 1.00 91.00 205 ARG A N 1
ATOM 1581 C CA . ARG A 1 205 ? 24.453 4.371 -31.572 1.00 91.00 205 ARG A CA 1
ATOM 1582 C C . ARG A 1 205 ? 23.829 3.125 -30.944 1.00 91.00 205 ARG A C 1
ATOM 1584 O O . ARG A 1 205 ? 22.671 2.804 -31.193 1.00 91.00 205 ARG A O 1
ATOM 1591 N N . GLY A 1 206 ? 24.610 2.454 -30.096 1.00 91.50 206 GLY A N 1
ATOM 1592 C CA . GLY A 1 206 ? 24.074 1.465 -29.161 1.00 91.50 206 GLY A CA 1
ATOM 1593 C C . GLY A 1 206 ? 23.374 2.133 -27.972 1.00 91.50 206 GLY A C 1
ATOM 1594 O O . GLY A 1 206 ? 23.362 3.361 -27.863 1.00 91.50 206 GLY A O 1
ATOM 1595 N N . CYS A 1 207 ? 22.819 1.328 -27.072 1.00 93.94 207 CYS A N 1
ATOM 1596 C CA . CYS A 1 207 ? 22.224 1.803 -25.824 1.00 93.94 207 CYS A CA 1
ATOM 1597 C C . CYS A 1 207 ? 22.314 0.756 -24.713 1.00 93.94 207 CYS A C 1
ATOM 1599 O O . CYS A 1 207 ? 22.544 -0.425 -24.966 1.00 93.94 207 CYS A O 1
ATOM 1601 N N . ASN A 1 208 ? 22.123 1.206 -23.479 1.00 95.81 208 ASN A N 1
ATOM 1602 C CA . ASN A 1 208 ? 22.143 0.406 -22.269 1.00 95.81 208 ASN A CA 1
ATOM 1603 C C . ASN A 1 208 ? 21.174 1.010 -21.242 1.00 95.81 208 ASN A C 1
ATOM 1605 O O . ASN A 1 208 ? 21.423 2.077 -20.670 1.00 95.81 208 ASN A O 1
ATOM 1609 N N . TRP A 1 209 ? 20.051 0.334 -21.035 1.00 96.88 209 TRP A N 1
ATOM 1610 C CA . TRP A 1 209 ? 18.964 0.765 -20.169 1.00 96.88 209 TRP A CA 1
ATOM 1611 C C . TRP A 1 209 ? 18.594 -0.344 -19.189 1.00 96.88 209 TRP A C 1
ATOM 1613 O O . TRP A 1 209 ? 18.507 -1.511 -19.565 1.00 96.88 209 TRP A O 1
ATOM 1623 N N . SER A 1 210 ? 18.312 0.027 -17.944 1.00 97.00 210 SER A N 1
ATOM 1624 C CA . SER A 1 210 ? 17.695 -0.880 -16.971 1.00 97.00 210 SER A CA 1
ATOM 1625 C C . SER A 1 210 ? 16.459 -0.230 -16.374 1.00 97.00 210 SER A C 1
ATOM 1627 O O . SER A 1 210 ? 16.514 0.934 -15.977 1.00 97.00 210 SER A O 1
ATOM 1629 N N . LEU A 1 211 ? 15.355 -0.967 -16.285 1.00 97.19 211 LEU A N 1
ATOM 1630 C CA . LEU A 1 211 ? 14.168 -0.544 -15.551 1.00 97.19 211 LEU A CA 1
ATOM 1631 C C . LEU A 1 211 ? 14.081 -1.331 -14.248 1.00 97.19 211 LEU A C 1
ATOM 1633 O O . LEU A 1 211 ? 13.994 -2.553 -14.278 1.00 97.19 211 LEU A O 1
ATOM 1637 N N . HIS A 1 212 ? 14.035 -0.614 -13.132 1.00 96.38 212 HIS A N 1
ATOM 1638 C CA . HIS A 1 212 ? 13.743 -1.139 -11.805 1.00 96.38 212 HIS A CA 1
ATOM 1639 C C . HIS A 1 212 ? 12.341 -0.683 -11.405 1.00 96.38 212 HIS A C 1
ATOM 1641 O O . HIS A 1 212 ? 12.034 0.514 -11.459 1.00 96.38 212 HIS A O 1
ATOM 1647 N N . VAL A 1 213 ? 11.487 -1.615 -11.002 1.00 95.56 213 VAL A N 1
ATOM 1648 C CA . VAL A 1 213 ? 10.125 -1.338 -10.544 1.00 95.56 213 VAL A CA 1
ATOM 1649 C C . VAL A 1 213 ? 10.014 -1.743 -9.084 1.00 95.56 213 VAL A C 1
ATOM 1651 O O . VAL A 1 213 ? 10.312 -2.875 -8.717 1.00 95.56 213 VAL A O 1
ATOM 1654 N N . TYR A 1 214 ? 9.562 -0.803 -8.260 1.00 95.31 214 TYR A N 1
ATOM 1655 C CA . TYR A 1 214 ? 9.287 -1.014 -6.847 1.00 95.31 214 TYR A CA 1
ATOM 1656 C C . TYR A 1 214 ? 7.794 -1.238 -6.666 1.00 95.31 214 TYR A C 1
ATOM 1658 O O . TYR A 1 214 ? 6.981 -0.445 -7.154 1.00 95.31 214 TYR A O 1
ATOM 1666 N N . TYR A 1 215 ? 7.418 -2.313 -5.984 1.00 93.69 215 TYR A N 1
ATOM 1667 C CA . TYR A 1 215 ? 6.020 -2.702 -5.863 1.00 93.69 215 TYR A CA 1
ATOM 1668 C C . TYR A 1 215 ? 5.697 -3.360 -4.529 1.00 93.69 215 TYR A C 1
ATOM 1670 O O . TYR A 1 215 ? 6.558 -3.879 -3.821 1.00 93.69 215 TYR A O 1
ATOM 1678 N N . LEU A 1 216 ? 4.410 -3.358 -4.195 1.00 92.12 216 LEU A N 1
ATOM 1679 C CA . LEU A 1 216 ? 3.864 -4.161 -3.113 1.00 92.12 216 LEU A CA 1
ATOM 1680 C C . LEU A 1 216 ? 3.095 -5.351 -3.684 1.00 92.12 216 LEU A C 1
ATOM 1682 O O . LEU A 1 216 ? 2.240 -5.145 -4.552 1.00 92.12 216 LEU A O 1
ATOM 1686 N N . PRO A 1 217 ? 3.362 -6.580 -3.208 1.00 88.50 217 PRO A N 1
ATOM 1687 C CA . PRO A 1 217 ? 2.631 -7.761 -3.639 1.00 88.50 217 PRO A CA 1
ATOM 1688 C C . PRO A 1 217 ? 1.126 -7.619 -3.415 1.00 88.50 217 PRO A C 1
ATOM 1690 O O . PRO A 1 217 ? 0.672 -6.972 -2.469 1.00 88.50 217 PRO A O 1
ATOM 1693 N N . ARG A 1 218 ? 0.328 -8.318 -4.228 1.00 83.31 218 ARG A N 1
ATOM 1694 C CA . ARG A 1 218 ? -1.135 -8.344 -4.071 1.00 83.31 218 ARG A CA 1
ATOM 1695 C C . ARG A 1 218 ? -1.575 -8.744 -2.659 1.00 83.31 218 ARG A C 1
ATOM 1697 O O . ARG A 1 218 ? -2.567 -8.229 -2.148 1.00 83.31 218 ARG A O 1
ATOM 1704 N N . SER A 1 219 ? -0.837 -9.657 -2.026 1.00 85.38 219 SER A N 1
ATOM 1705 C CA . SER A 1 219 ? -1.103 -10.144 -0.668 1.00 85.38 219 SER A CA 1
ATOM 1706 C C . SER A 1 219 ? -1.029 -9.047 0.397 1.00 85.38 219 SER A C 1
ATOM 1708 O O . SER A 1 219 ? -1.667 -9.184 1.439 1.00 85.38 219 SER A O 1
ATOM 1710 N N . THR A 1 220 ? -0.322 -7.943 0.134 1.00 89.12 220 THR A N 1
ATOM 1711 C CA . THR A 1 220 ? -0.283 -6.772 1.017 1.00 89.12 220 THR A CA 1
ATOM 1712 C C . THR A 1 220 ? -1.640 -6.067 1.094 1.00 89.12 220 THR A C 1
ATOM 1714 O O . THR A 1 220 ? -1.958 -5.472 2.120 1.00 89.12 220 THR A O 1
ATOM 1717 N N . PHE A 1 221 ? -2.475 -6.166 0.054 1.00 87.06 221 PHE A N 1
ATOM 1718 C CA . PHE A 1 221 ? -3.769 -5.483 -0.037 1.00 87.06 221 PHE A CA 1
ATOM 1719 C C . PHE A 1 221 ? -4.934 -6.480 -0.128 1.00 87.06 221 PHE A C 1
ATOM 1721 O O . PHE A 1 221 ? -5.630 -6.551 -1.147 1.00 87.06 221 PHE A O 1
ATOM 1728 N N . PRO A 1 222 ? -5.200 -7.259 0.936 1.00 82.38 222 PRO A N 1
ATOM 1729 C CA . PRO A 1 222 ? -6.166 -8.357 0.891 1.00 82.38 222 PRO A CA 1
ATOM 1730 C C . PRO A 1 222 ? -7.602 -7.900 0.589 1.00 82.38 222 PRO A C 1
ATOM 1732 O O . PRO A 1 222 ? -8.407 -8.679 0.078 1.00 82.38 222 PRO A O 1
ATOM 1735 N N . TRP A 1 223 ? -7.932 -6.629 0.843 1.00 87.00 223 TRP A N 1
ATOM 1736 C CA . TRP A 1 223 ? -9.249 -6.073 0.533 1.00 87.00 223 TRP A CA 1
ATOM 1737 C C . TRP A 1 223 ? -9.508 -5.914 -0.973 1.00 87.00 223 TRP A C 1
ATOM 1739 O O . TRP A 1 223 ? -10.661 -5.991 -1.389 1.00 87.00 223 TRP A O 1
ATOM 1749 N N . LEU A 1 224 ? -8.468 -5.766 -1.804 1.00 82.75 224 LEU A N 1
ATOM 1750 C CA . LEU A 1 224 ? -8.613 -5.630 -3.262 1.00 82.75 224 LEU A CA 1
ATOM 1751 C C . LEU A 1 224 ? -9.013 -6.945 -3.944 1.00 82.75 224 LEU A C 1
ATOM 1753 O O . LEU A 1 224 ? -9.553 -6.943 -5.047 1.00 82.75 224 LEU A O 1
ATOM 1757 N N . ALA A 1 225 ? -8.769 -8.089 -3.301 1.00 69.75 225 ALA A N 1
ATOM 1758 C CA . ALA A 1 225 ? -9.178 -9.388 -3.830 1.00 69.75 225 ALA A CA 1
ATOM 1759 C C . ALA A 1 225 ? -10.693 -9.637 -3.726 1.00 69.75 225 ALA A C 1
ATOM 1761 O O . ALA A 1 225 ? -11.204 -10.524 -4.402 1.00 69.75 225 ALA A O 1
ATOM 1762 N N . ARG A 1 226 ? -11.411 -8.875 -2.890 1.00 55.91 226 ARG A N 1
ATOM 1763 C CA . ARG A 1 226 ? -12.849 -9.065 -2.632 1.00 55.91 226 ARG A CA 1
ATOM 1764 C C . ARG A 1 226 ? -13.761 -8.099 -3.386 1.00 55.91 226 ARG A C 1
ATOM 1766 O O . ARG A 1 226 ? -14.969 -8.268 -3.337 1.00 55.91 226 ARG A O 1
ATOM 1773 N N . THR A 1 227 ? -13.213 -7.111 -4.088 1.00 49.00 227 THR A N 1
ATOM 1774 C CA . THR A 1 227 ? -13.995 -6.144 -4.879 1.00 49.00 227 THR A CA 1
ATOM 1775 C C . THR A 1 227 ? -14.284 -6.612 -6.310 1.00 49.00 227 THR A C 1
ATOM 1777 O O . THR A 1 227 ? -14.844 -5.853 -7.091 1.00 49.00 227 THR A O 1
ATOM 1780 N N . THR A 1 228 ? -13.901 -7.841 -6.677 1.00 39.28 228 THR A N 1
ATOM 1781 C CA . THR A 1 228 ? -14.144 -8.434 -8.008 1.00 39.28 228 THR A CA 1
ATOM 1782 C C . THR A 1 228 ? -15.297 -9.447 -8.031 1.00 39.28 228 THR A C 1
ATOM 1784 O O . THR A 1 228 ? -15.307 -10.319 -8.897 1.00 39.28 228 THR A O 1
ATOM 1787 N N . SER A 1 229 ? -16.242 -9.368 -7.088 1.00 30.86 229 SER A N 1
ATOM 1788 C CA . SER A 1 229 ? -17.472 -10.180 -7.069 1.00 30.86 229 SER A CA 1
ATOM 1789 C C . SER A 1 229 ? -18.712 -9.324 -7.253 1.00 30.86 229 SER A C 1
ATOM 1791 O O . SER A 1 229 ? -18.825 -8.351 -6.473 1.00 30.86 229 SER A O 1
#

Sequence (229 aa):
MFSVSLNPDNFAKVKTIAFQLQELESLTSAIPGYYSTQPYSLTPPVQGINTVADTQQYLTNQYSARIGTLLYEPDAASQLSQQVSELTRSLQPSLALFSFYQSLTLSPPNEPASGVYSTSAGIKSTELTNVSIQEDSQHYSADWTIGHQSHTFSFPFDPSEGGAIITGWYIQNGWNSETNGDWKSSGAMIGKTSGSFYVESNYDRGCNWSLHVYYLPRSTFPWLARTTS

Organism: NCBI:txid251724

Radius of gyration: 26.82 Å; chains: 1; bounding box: 52×30×93 Å

Foldseek 3Di:
DDDLDQDPVLVVLLVVLVVLLVLLVVLCVLFFVVQQADFDAFVVGDPPQGGLVSLSVVLVCCSVVCSPVSSRVVVVSVSSSVRSVVSSVVCVLRNVLVVLLCCQAVVNWDDDFKDQAKDKDFDQADPRPPFGKDKDKDKDKDFFDAFKDKDKDKPPPDCVLFQWAWGMKIKHFPVRDSQQFMKGWPDDRGSDRMTMMMGMGPGRGIHIMMMMTITTGNVSPVSVVPVPD

Secondary structure (DSSP, 8-state):
----PPPHHHHHHHHHHHHHHHHHHHHHHHS-TTGGGSB---SS--TT--BHHHHHHHHHHHHHHHHHHHTT-HHHHHHHHHHHHHHHHHHHHHHHHHHHHHHHHTSPPP--SEESS-EEEE-S----TT---EEEEEEEEE---SS--EEEEEESSSGGGTTPEEEEEEEEETT-SGGG-EEEESS--TTSS-EEEEEEPPTT--EEEEEEEEEE-GGG-GGGGSTT-

pLDDT: mean 89.29, std 11.09, range [30.86, 97.5]